Protein AF-0000000068821175 (afdb_homodimer)

Solvent-accessible surface area (backbone atoms only — not comparable to full-atom values): 13685 Å² total; per-residue (Å²): 120,84,69,57,78,60,64,48,24,68,51,49,26,49,43,22,63,66,46,65,30,39,54,38,82,41,39,74,39,42,41,68,43,46,49,79,12,23,20,33,31,34,34,69,37,42,64,52,44,8,40,98,85,43,30,54,22,67,30,55,53,43,25,48,39,49,51,44,30,51,46,1,32,33,33,18,91,63,38,40,55,59,61,45,69,41,33,40,37,36,40,46,72,45,85,46,40,66,72,40,42,36,34,39,41,17,35,47,76,43,59,50,85,48,47,29,37,28,37,28,42,32,24,34,59,89,78,62,44,71,22,34,42,29,40,39,32,31,38,44,56,72,131,123,84,69,57,77,59,65,49,24,69,51,48,26,50,42,20,61,65,46,65,30,39,54,38,81,42,39,74,38,41,40,69,42,46,49,77,13,22,18,32,32,37,35,69,36,40,63,54,44,8,39,98,86,44,31,54,24,67,31,54,51,44,25,48,41,48,52,44,30,52,49,1,31,33,34,18,91,64,40,40,56,60,61,45,68,40,35,42,37,36,38,46,71,46,84,47,40,65,72,40,41,35,35,38,42,18,35,47,76,43,58,52,85,48,48,29,38,28,37,27,41,33,24,35,59,88,78,62,45,71,23,33,42,26,38,38,32,30,38,45,56,71,131

Secondary structure (DSSP, 8-state):
-----PPPHHHHHHHHHH--SGGGGGTTPEEEEEETTEEEEEEE--GGGB-TTSBBPHHHHHHHHHHHHHHHHHTSTT--S-EEEEEEEEEE-S--BTT-EEEEEEEEEEE-SSEEEEEEEEEETTT--EEEEEEEEEEE---/-----PPPHHHHHHHHHH--SGGGGGTTPEEEEEETTEEEEEEE--GGGB-TTSBBPHHHHHHHHHHHHHHHHHTSTT--S-EEEEEEEEEE-S--BTT-EEEEEEEEEEE-SSEEEEEEEEEETTT--EEEEEEEEEEE---

Radius of gyration: 18.07 Å; Cα contacts (8 Å, |Δi|>4): 768; chains: 2; bounding box: 48×60×40 Å

Structure (mmCIF, N/CA/C/O backbone):
data_AF-0000000068821175-model_v1
#
loop_
_entity.id
_entity.type
_entity.pdbx_description
1 polymer 'Thioesterase domain-containing protein'
#
loop_
_atom_site.group_PDB
_atom_site.id
_atom_site.type_symbol
_atom_site.label_atom_id
_atom_site.label_alt_id
_atom_site.label_comp_id
_atom_site.label_asym_id
_atom_site.label_entity_id
_atom_site.label_seq_id
_atom_site.pdbx_PDB_ins_code
_atom_site.Cartn_x
_atom_site.Cartn_y
_atom_site.Cartn_z
_atom_site.occupancy
_atom_site.B_iso_or_equiv
_atom_site.auth_seq_id
_atom_site.auth_comp_id
_atom_site.auth_asym_id
_atom_site.auth_atom_id
_atom_site.pdbx_PDB_model_num
ATOM 1 N N . MET A 1 1 ? -7.262 -31.953 -13.438 1 32.28 1 MET A N 1
ATOM 2 C CA . MET A 1 1 ? -7.199 -30.828 -12.5 1 32.28 1 MET A CA 1
ATOM 3 C C . MET A 1 1 ? -6.805 -29.547 -13.219 1 32.28 1 MET A C 1
ATOM 5 O O . MET A 1 1 ? -5.723 -29.453 -13.797 1 32.28 1 MET A O 1
ATOM 9 N N . THR A 1 2 ? -7.621 -29.094 -13.953 1 38.38 2 THR A N 1
ATOM 10 C CA . THR A 1 2 ? -7.297 -27.984 -14.844 1 38.38 2 THR A CA 1
ATOM 11 C C . THR A 1 2 ? -6.344 -27 -14.164 1 38.38 2 THR A C 1
ATOM 13 O O . THR A 1 2 ? -6.641 -26.484 -13.086 1 38.38 2 THR A O 1
ATOM 16 N N . LYS A 1 3 ? -5.059 -27.344 -14.227 1 43 3 LYS A N 1
ATOM 17 C CA . LYS A 1 3 ? -3.906 -26.656 -13.648 1 43 3 LYS A CA 1
ATOM 18 C C . LYS A 1 3 ? -4.074 -25.141 -13.703 1 43 3 LYS A C 1
ATOM 20 O O . LYS A 1 3 ? -4.234 -24.578 -14.789 1 43 3 LYS A O 1
ATOM 25 N N . ASN A 1 4 ? -4.879 -24.453 -12.812 1 53 4 ASN A N 1
ATOM 26 C CA . ASN A 1 4 ? -5.031 -23 -12.812 1 53 4 ASN A CA 1
ATOM 27 C C . ASN A 1 4 ? -3.756 -22.312 -13.273 1 53 4 ASN A C 1
ATOM 29 O O . ASN A 1 4 ? -2.697 -22.469 -12.664 1 53 4 ASN A O 1
ATOM 33 N N . MET A 1 5 ? -3.658 -22.188 -14.594 1 61.94 5 MET A N 1
ATOM 34 C CA . MET A 1 5 ? -2.486 -21.688 -15.312 1 61.94 5 MET A CA 1
ATOM 35 C C . MET A 1 5 ? -1.93 -20.438 -14.633 1 61.94 5 MET A C 1
ATOM 37 O O . MET A 1 5 ? -2.611 -19.422 -14.555 1 61.94 5 MET A O 1
ATOM 41 N N . VAL A 1 6 ? -0.889 -20.625 -13.75 1 84.06 6 VAL A N 1
ATOM 42 C CA . VAL A 1 6 ? -0.098 -19.547 -13.18 1 84.06 6 VAL A CA 1
ATOM 43 C C . VAL A 1 6 ? 0.624 -18.797 -14.297 1 84.06 6 VAL A C 1
ATOM 45 O O . VAL A 1 6 ? 1.27 -19.406 -15.148 1 84.06 6 VAL A O 1
ATOM 48 N N . LEU A 1 7 ? 0.38 -17.609 -14.422 1 92.81 7 LEU A N 1
ATOM 49 C CA . LEU A 1 7 ? 1.063 -16.766 -15.398 1 92.81 7 LEU A CA 1
ATOM 50 C C . LEU A 1 7 ? 2.576 -16.891 -15.258 1 92.81 7 LEU A C 1
ATOM 52 O O . LEU A 1 7 ? 3.092 -17.016 -14.141 1 92.81 7 LEU A O 1
ATOM 56 N N . SER A 1 8 ? 3.24 -16.875 -16.438 1 95.62 8 SER A N 1
ATOM 57 C CA . SER A 1 8 ? 4.695 -16.766 -16.406 1 95.62 8 SER A CA 1
ATOM 58 C C . SER A 1 8 ? 5.148 -15.391 -15.945 1 95.62 8 SER A C 1
ATOM 60 O O . SER A 1 8 ? 4.352 -14.453 -15.898 1 95.62 8 SER A O 1
ATOM 62 N N . ALA A 1 9 ? 6.457 -15.305 -15.656 1 97.5 9 ALA A N 1
ATOM 63 C CA . ALA A 1 9 ? 7.031 -14.016 -15.273 1 97.5 9 ALA A CA 1
ATOM 64 C C . ALA A 1 9 ? 6.77 -12.961 -16.344 1 97.5 9 ALA A C 1
ATOM 66 O O . ALA A 1 9 ? 6.371 -11.836 -16.031 1 97.5 9 ALA A O 1
ATOM 67 N N . ALA A 1 10 ? 6.961 -13.312 -17.609 1 97.56 10 ALA A N 1
ATOM 68 C CA . ALA A 1 10 ? 6.75 -12.398 -18.719 1 97.56 10 ALA A CA 1
ATOM 69 C C . ALA A 1 10 ? 5.281 -11.984 -18.828 1 97.56 10 ALA A C 1
ATOM 71 O O . ALA A 1 10 ? 4.977 -10.836 -19.141 1 97.56 10 ALA A O 1
ATOM 72 N N . GLN A 1 11 ? 4.449 -12.859 -18.562 1 97.69 11 GLN A N 1
ATOM 73 C CA . GLN A 1 11 ? 3.016 -12.586 -18.625 1 97.69 11 GLN A CA 1
ATOM 74 C C . GLN A 1 11 ? 2.586 -11.648 -17.5 1 97.69 11 GLN A C 1
ATOM 76 O O . GLN A 1 11 ? 1.751 -10.766 -17.703 1 97.69 11 GLN A O 1
ATOM 81 N N . TRP A 1 12 ? 3.15 -11.828 -16.281 1 97.69 12 TRP A N 1
ATOM 82 C CA . TRP A 1 12 ? 2.857 -10.922 -15.172 1 97.69 12 TRP A CA 1
ATOM 83 C C . TRP A 1 12 ? 3.35 -9.516 -15.477 1 97.69 12 TRP A C 1
ATOM 85 O O . TRP A 1 12 ? 2.65 -8.531 -15.211 1 97.69 12 TRP A O 1
ATOM 95 N N . THR A 1 13 ? 4.547 -9.43 -15.992 1 98.44 13 THR A N 1
ATOM 96 C CA . THR A 1 13 ? 5.098 -8.141 -16.391 1 98.44 13 THR A CA 1
ATOM 97 C C . THR A 1 13 ? 4.188 -7.445 -17.391 1 98.44 13 THR A C 1
ATOM 99 O O . THR A 1 13 ? 3.902 -6.254 -17.266 1 98.44 13 THR A O 1
ATOM 102 N N . LYS A 1 14 ? 3.711 -8.195 -18.375 1 98.31 14 LYS A N 1
ATOM 103 C CA . LYS A 1 14 ? 2.799 -7.652 -19.375 1 98.31 14 LYS A CA 1
ATOM 104 C C . LYS A 1 14 ? 1.467 -7.254 -18.75 1 98.31 14 LYS A C 1
ATOM 106 O O . LYS A 1 14 ? 0.87 -6.246 -19.141 1 98.31 14 LYS A O 1
ATOM 111 N N . TYR A 1 15 ? 1.06 -8.078 -17.781 1 97.69 15 TYR A N 1
ATOM 112 C CA . TYR A 1 15 ? -0.189 -7.801 -17.078 1 97.69 15 TYR A CA 1
ATOM 113 C C . TYR A 1 15 ? -0.148 -6.43 -16.422 1 97.69 15 TYR A C 1
ATOM 115 O O . TYR A 1 15 ? -1.101 -5.652 -16.531 1 97.69 15 TYR A O 1
ATOM 123 N N . PHE A 1 16 ? 0.967 -6.07 -15.742 1 98.38 16 PHE A N 1
ATOM 124 C CA . PHE A 1 16 ? 1.099 -4.773 -15.086 1 98.38 16 PHE A CA 1
ATOM 125 C C . PHE A 1 16 ? 0.948 -3.639 -16.094 1 98.38 16 PHE A C 1
ATOM 127 O O . PHE A 1 16 ? 0.457 -2.561 -15.75 1 98.38 16 PHE A O 1
ATOM 134 N N . GLN A 1 17 ? 1.295 -3.857 -17.312 1 98.5 17 GLN A N 1
ATOM 135 C CA . GLN A 1 17 ? 1.346 -2.82 -18.328 1 98.5 17 GLN A CA 1
ATOM 136 C C . GLN A 1 17 ? -0.013 -2.646 -19 1 98.5 17 GLN A C 1
ATOM 138 O O . GLN A 1 17 ? -0.265 -1.626 -19.656 1 98.5 17 GLN A O 1
ATOM 143 N N . THR A 1 18 ? -0.893 -3.625 -18.844 1 98.38 18 THR A N 1
ATOM 144 C CA . THR A 1 18 ? -2.098 -3.607 -19.672 1 98.38 18 THR A CA 1
ATOM 145 C C . THR A 1 18 ? -3.348 -3.557 -18.797 1 98.38 18 THR A C 1
ATOM 147 O O . THR A 1 18 ? -4.434 -3.227 -19.266 1 98.38 18 THR A O 1
ATOM 150 N N . THR A 1 19 ? -3.201 -3.936 -17.547 1 98.31 19 THR A N 1
ATOM 151 C CA . THR A 1 19 ? -4.367 -4.02 -16.672 1 98.31 19 THR A CA 1
ATOM 152 C C . THR A 1 19 ? -5.004 -2.646 -16.5 1 98.31 19 THR A C 1
ATOM 154 O O . THR A 1 19 ? -4.332 -1.621 -16.625 1 98.31 19 THR A O 1
ATOM 157 N N . LYS A 1 20 ? -6.273 -2.615 -16.219 1 98 20 LYS A N 1
ATOM 158 C CA . LYS A 1 20 ? -7 -1.396 -15.859 1 98 20 LYS A CA 1
ATOM 159 C C . LYS A 1 20 ? -7.242 -1.313 -14.359 1 98 20 LYS A C 1
ATOM 161 O O . LYS A 1 20 ? -7.801 -0.33 -13.867 1 98 20 LYS A O 1
ATOM 166 N N . CYS A 1 21 ? -6.816 -2.4 -13.688 1 98.56 21 CYS A N 1
ATOM 167 C CA . CYS A 1 21 ? -7 -2.455 -12.242 1 98.56 21 CYS A CA 1
ATOM 168 C C . CYS A 1 21 ? -5.887 -1.698 -11.523 1 98.56 21 CYS A C 1
ATOM 170 O O . CYS A 1 21 ? -5.098 -0.999 -12.156 1 98.56 21 CYS A O 1
ATOM 172 N N . PHE A 1 22 ? -5.863 -1.727 -10.164 1 98.88 22 PHE A N 1
ATOM 173 C CA . PHE A 1 22 ? -4.941 -0.928 -9.367 1 98.88 22 PHE A CA 1
ATOM 174 C C . PHE A 1 22 ? -3.496 -1.255 -9.719 1 98.88 22 PHE A C 1
ATOM 176 O O . PHE A 1 22 ? -2.623 -0.388 -9.641 1 98.88 22 PHE A O 1
ATOM 183 N N . GLU A 1 23 ? -3.207 -2.443 -10.195 1 98.62 23 GLU A N 1
ATOM 184 C CA . GLU A 1 23 ? -1.848 -2.898 -10.469 1 98.62 23 GLU A CA 1
ATOM 185 C C . GLU A 1 23 ? -1.225 -2.111 -11.617 1 98.62 23 GLU A C 1
ATOM 187 O O . GLU A 1 23 ? -0.025 -2.229 -11.875 1 98.62 23 GLU A O 1
ATOM 192 N N . LYS A 1 24 ? -2.029 -1.312 -12.297 1 98.44 24 LYS A N 1
ATOM 193 C CA . LYS A 1 24 ? -1.449 -0.389 -13.266 1 98.44 24 LYS A CA 1
ATOM 194 C C . LYS A 1 24 ? -0.351 0.458 -12.633 1 98.44 24 LYS A C 1
ATOM 196 O O . LYS A 1 24 ? 0.62 0.826 -13.297 1 98.44 24 L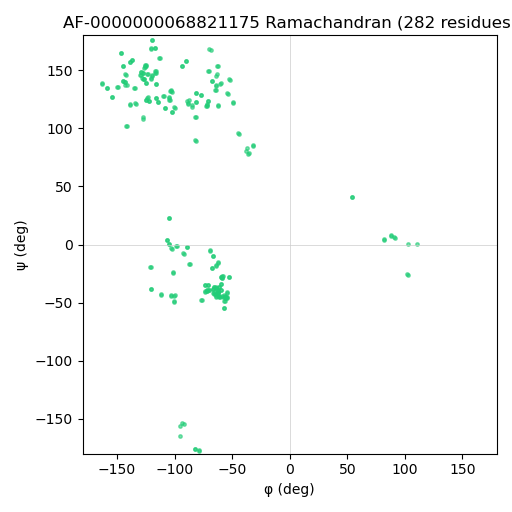YS A O 1
ATOM 201 N N . ALA A 1 25 ? -0.416 0.711 -11.367 1 98.44 25 ALA A N 1
ATOM 202 C CA . ALA A 1 25 ? 0.599 1.445 -10.617 1 98.44 25 ALA A CA 1
ATOM 203 C C . ALA A 1 25 ? 1.937 0.71 -10.633 1 98.44 25 ALA A C 1
ATOM 205 O O . ALA A 1 25 ? 2.971 1.282 -10.289 1 98.44 25 ALA A O 1
ATOM 206 N N . LEU A 1 26 ? 1.966 -0.564 -11.008 1 98.81 26 LEU A N 1
ATOM 207 C CA . LEU A 1 26 ? 3.172 -1.386 -11.031 1 98.81 26 LEU A CA 1
ATOM 208 C C . LEU A 1 26 ? 3.662 -1.589 -12.461 1 98.81 26 LEU A C 1
ATOM 210 O O . LEU A 1 26 ? 4.418 -2.525 -12.734 1 98.81 26 LEU A O 1
ATOM 214 N N . GLN A 1 27 ? 3.297 -0.73 -13.344 1 98.81 27 GLN A N 1
ATOM 215 C CA . GLN A 1 27 ? 3.51 -0.942 -14.773 1 98.81 27 GLN A CA 1
ATOM 216 C C . GLN A 1 27 ? 4.996 -1.003 -15.109 1 98.81 27 GLN A C 1
ATOM 218 O O . GLN A 1 27 ? 5.387 -1.559 -16.141 1 98.81 27 GLN A O 1
ATOM 223 N N . LYS A 1 28 ? 5.895 -0.538 -14.281 1 98.88 28 LYS A N 1
ATOM 224 C CA . LYS A 1 28 ? 7.324 -0.536 -14.57 1 98.88 28 LYS A CA 1
ATOM 225 C C . LYS A 1 28 ? 8.055 -1.601 -13.758 1 98.88 28 LYS A C 1
ATOM 227 O O . LYS A 1 28 ? 9.289 -1.665 -13.773 1 98.88 28 LYS A O 1
ATOM 232 N N . VAL A 1 29 ? 7.324 -2.398 -13.008 1 98.94 29 VAL A N 1
ATOM 233 C CA . VAL A 1 29 ? 7.895 -3.545 -12.305 1 98.94 29 VAL A CA 1
ATOM 234 C C . VAL A 1 29 ? 8.133 -4.688 -13.289 1 98.94 29 VAL A C 1
ATOM 236 O O . VAL A 1 29 ? 7.262 -5.008 -14.102 1 98.94 29 VAL A O 1
ATOM 239 N N . LYS A 1 30 ? 9.305 -5.203 -13.273 1 98.94 30 LYS A N 1
ATOM 240 C CA . LYS A 1 30 ? 9.625 -6.398 -14.055 1 98.94 30 LYS A CA 1
ATOM 241 C C . LYS A 1 30 ? 9.609 -7.645 -13.172 1 98.94 30 LYS A C 1
ATOM 243 O O . LYS A 1 30 ? 10.43 -7.781 -12.258 1 98.94 30 LYS A O 1
ATOM 248 N N . VAL A 1 31 ? 8.727 -8.547 -13.5 1 98.88 31 VAL A N 1
ATOM 249 C CA . VAL A 1 31 ? 8.719 -9.828 -12.805 1 98.88 31 VAL A CA 1
ATOM 250 C C . VAL A 1 31 ? 9.773 -10.75 -13.406 1 98.88 31 VAL A C 1
ATOM 252 O O . VAL A 1 31 ? 9.867 -10.898 -14.625 1 98.88 31 VAL A O 1
ATOM 255 N N . ILE A 1 32 ? 10.562 -11.32 -12.57 1 98.88 32 ILE A N 1
ATOM 256 C CA . ILE A 1 32 ? 11.703 -12.117 -13.016 1 98.88 32 ILE A CA 1
ATOM 257 C C . ILE A 1 32 ? 11.359 -13.602 -12.938 1 98.88 32 ILE A C 1
ATOM 259 O O . ILE A 1 32 ? 11.625 -14.352 -13.883 1 98.88 32 ILE A O 1
ATOM 263 N N . THR A 1 33 ? 10.828 -14.047 -11.828 1 98.69 33 THR A N 1
ATOM 264 C CA . THR A 1 33 ? 10.438 -15.438 -11.648 1 98.69 33 THR A CA 1
ATOM 265 C C . THR A 1 33 ? 9.148 -15.539 -10.836 1 98.69 33 THR A C 1
ATOM 267 O O . THR A 1 33 ? 8.859 -14.672 -10.016 1 98.69 33 THR A O 1
ATOM 270 N N . VAL A 1 34 ? 8.367 -16.469 -11.117 1 98.44 34 VAL A N 1
ATOM 271 C CA . VAL A 1 34 ? 7.219 -16.938 -10.344 1 98.44 34 VAL A CA 1
ATOM 272 C C . VAL A 1 34 ? 7.129 -18.453 -10.43 1 98.44 34 VAL A C 1
ATOM 274 O O . VAL A 1 34 ? 6.691 -19 -11.445 1 98.44 34 VAL A O 1
ATOM 277 N N . GLU A 1 35 ? 7.555 -19.078 -9.391 1 97.44 35 GLU A N 1
ATOM 278 C CA . GLU A 1 35 ? 7.602 -20.531 -9.484 1 97.44 35 GLU A CA 1
ATOM 279 C C . GLU A 1 35 ? 7.711 -21.172 -8.102 1 97.44 35 GLU A C 1
ATOM 281 O O . GLU A 1 35 ? 8.398 -20.656 -7.223 1 97.44 35 GLU A O 1
ATOM 286 N N . ASN A 1 36 ? 6.988 -22.25 -7.883 1 97.44 36 ASN A N 1
ATOM 287 C CA . ASN A 1 36 ? 7.117 -23.125 -6.719 1 97.44 36 ASN A CA 1
ATOM 288 C C . ASN A 1 36 ? 7.004 -22.328 -5.414 1 97.44 36 ASN A C 1
ATOM 290 O O . ASN A 1 36 ? 7.832 -22.5 -4.516 1 97.44 36 ASN A O 1
ATOM 294 N N . GLY A 1 37 ? 6.133 -21.406 -5.336 1 98.25 37 GLY A N 1
ATOM 295 C CA . GLY A 1 37 ? 5.836 -20.688 -4.105 1 98.25 37 GLY A CA 1
ATOM 296 C C . GLY A 1 37 ? 6.723 -19.469 -3.896 1 98.25 37 GLY A C 1
ATOM 297 O O . GLY A 1 37 ? 6.746 -18.891 -2.809 1 98.25 37 GLY A O 1
ATOM 298 N N . THR A 1 38 ? 7.52 -19.156 -4.941 1 98.81 38 THR A N 1
ATOM 299 C CA . THR A 1 38 ? 8.391 -17.984 -4.852 1 98.81 38 THR A CA 1
ATOM 300 C C . THR A 1 38 ? 8.148 -17.031 -6.031 1 98.81 38 THR A C 1
ATOM 302 O O . THR A 1 38 ? 7.652 -17.453 -7.078 1 98.81 38 THR A O 1
ATOM 305 N N . ALA A 1 39 ? 8.414 -15.781 -5.84 1 98.81 39 ALA A N 1
ATOM 306 C CA . ALA A 1 39 ? 8.391 -14.773 -6.902 1 98.81 39 ALA A CA 1
ATOM 307 C C . ALA A 1 39 ? 9.469 -13.719 -6.691 1 98.81 39 ALA A C 1
ATOM 309 O O . ALA A 1 39 ? 9.781 -13.359 -5.555 1 98.81 39 ALA A O 1
ATOM 310 N N . GLN A 1 40 ? 10.062 -13.32 -7.742 1 98.94 40 GLN A N 1
ATOM 311 C CA . GLN A 1 40 ? 11.047 -12.242 -7.734 1 98.94 40 GLN A CA 1
ATOM 312 C C . GLN A 1 40 ? 10.703 -11.172 -8.766 1 98.94 40 GLN A C 1
ATOM 314 O O . GLN A 1 40 ? 10.289 -11.484 -9.883 1 98.94 40 GLN A O 1
ATOM 319 N N . ALA A 1 41 ? 10.938 -9.93 -8.43 1 98.94 41 ALA A N 1
ATOM 320 C CA . ALA A 1 41 ? 10.727 -8.812 -9.352 1 98.94 41 ALA A CA 1
ATOM 321 C C . ALA A 1 41 ? 11.742 -7.703 -9.117 1 98.94 41 ALA A C 1
ATOM 323 O O . ALA A 1 41 ? 12.445 -7.703 -8.102 1 98.94 41 ALA A O 1
ATOM 324 N N . GLU A 1 42 ? 11.852 -6.84 -10.008 1 98.94 42 GLU A N 1
ATOM 325 C CA . GLU A 1 42 ? 12.75 -5.691 -9.883 1 98.94 42 GLU A CA 1
ATOM 326 C C . GLU A 1 42 ? 12.07 -4.414 -10.367 1 98.94 42 GLU A C 1
ATOM 328 O O . GLU A 1 42 ? 11.125 -4.469 -11.156 1 98.94 42 GLU A O 1
ATOM 333 N N . LEU A 1 43 ? 12.602 -3.32 -9.898 1 98.94 43 LEU A N 1
ATOM 334 C CA . LEU A 1 43 ? 12.078 -2.004 -10.242 1 98.94 43 LEU A CA 1
ATOM 335 C C . LEU A 1 43 ? 13.164 -0.938 -10.133 1 98.94 43 LEU A C 1
ATOM 337 O O . LEU A 1 43 ? 13.883 -0.885 -9.133 1 98.94 43 LEU A O 1
ATOM 341 N N . LYS A 1 44 ? 13.352 -0.206 -11.117 1 98.94 44 LYS A N 1
ATOM 342 C CA . LYS A 1 44 ? 14.109 1.033 -11.008 1 98.94 44 LYS A CA 1
ATOM 343 C C . LYS A 1 44 ? 13.242 2.166 -10.461 1 98.94 44 LYS A C 1
ATOM 345 O O . LYS A 1 44 ? 12.211 2.5 -11.047 1 98.94 44 LYS A O 1
ATOM 350 N N . VAL A 1 45 ? 13.695 2.756 -9.352 1 98.94 45 VAL A N 1
ATOM 351 C CA . VAL A 1 45 ? 12.906 3.791 -8.695 1 98.94 45 VAL A CA 1
ATOM 352 C C . VAL A 1 45 ? 12.938 5.07 -9.523 1 98.94 45 VAL A C 1
ATOM 354 O O . VAL A 1 45 ? 14.008 5.621 -9.797 1 98.94 45 VAL A O 1
ATOM 357 N N . GLU A 1 46 ? 11.797 5.48 -9.945 1 98.88 46 GLU A N 1
ATOM 358 C CA . GLU A 1 46 ? 11.594 6.738 -10.656 1 98.88 46 GLU A CA 1
ATOM 359 C C . GLU A 1 46 ? 10.641 7.652 -9.898 1 98.88 46 GLU A C 1
ATOM 361 O O . GLU A 1 46 ? 10.133 7.289 -8.828 1 98.88 46 GLU A O 1
ATOM 366 N N . GLU A 1 47 ? 10.43 8.852 -10.375 1 98.75 47 GLU A N 1
ATOM 367 C CA . GLU A 1 47 ? 9.641 9.859 -9.68 1 98.75 47 GLU A CA 1
ATOM 368 C C . GLU A 1 47 ? 8.25 9.336 -9.328 1 98.75 47 GLU A C 1
ATOM 370 O O . GLU A 1 47 ? 7.754 9.578 -8.227 1 98.75 47 GLU A O 1
ATOM 375 N N . GLU A 1 48 ? 7.59 8.602 -10.234 1 98.81 48 GLU A N 1
ATOM 376 C CA . GLU A 1 48 ? 6.223 8.133 -10.023 1 98.81 48 GLU A CA 1
ATOM 377 C C . GLU A 1 48 ? 6.164 7.062 -8.938 1 98.81 48 GLU A C 1
ATOM 379 O O . GLU A 1 48 ? 5.082 6.617 -8.555 1 98.81 48 GLU A O 1
ATOM 384 N N . HIS A 1 49 ? 7.359 6.648 -8.43 1 98.94 49 HIS A N 1
ATOM 385 C CA . HIS A 1 49 ? 7.418 5.621 -7.402 1 98.94 49 HIS A CA 1
ATOM 386 C C . HIS A 1 49 ? 7.73 6.227 -6.035 1 98.94 49 HIS A C 1
ATOM 388 O O . HIS A 1 49 ? 7.875 5.5 -5.051 1 98.94 49 HIS A O 1
ATOM 394 N N . THR A 1 50 ? 7.898 7.543 -5.945 1 98.81 50 THR A N 1
ATOM 395 C CA . THR A 1 50 ? 8.445 8.164 -4.742 1 98.81 50 THR A CA 1
ATOM 396 C C . THR A 1 50 ? 7.395 9.016 -4.047 1 98.81 50 THR A C 1
ATOM 398 O O . THR A 1 50 ? 6.324 9.273 -4.605 1 98.81 50 THR A O 1
ATOM 401 N N . ASN A 1 51 ? 7.66 9.273 -2.773 1 97.38 51 ASN A N 1
ATOM 402 C CA . ASN A 1 51 ? 6.949 10.336 -2.076 1 97.38 51 ASN A CA 1
ATOM 403 C C . ASN A 1 51 ? 7.512 11.711 -2.424 1 97.38 51 ASN A C 1
ATOM 405 O O . ASN A 1 51 ? 8.414 11.828 -3.258 1 97.38 51 ASN A O 1
ATOM 409 N N . VAL A 1 52 ? 6.953 12.727 -1.772 1 93.5 52 VAL A N 1
ATOM 410 C CA . VAL A 1 52 ? 7.281 14.102 -2.131 1 93.5 52 VAL A CA 1
ATOM 411 C C . VAL A 1 52 ? 8.742 14.398 -1.777 1 93.5 52 VAL A C 1
ATOM 413 O O . VAL A 1 52 ? 9.336 15.336 -2.305 1 93.5 52 VAL A O 1
ATOM 416 N N . MET A 1 53 ? 9.312 13.586 -0.881 1 93.88 53 MET A N 1
ATOM 417 C CA . MET A 1 53 ? 10.703 13.789 -0.469 1 93.88 53 MET A CA 1
ATOM 418 C C . MET A 1 53 ? 11.656 13.023 -1.378 1 93.88 53 MET A C 1
ATOM 420 O O . MET A 1 53 ? 12.867 13.055 -1.173 1 93.88 53 MET A O 1
ATOM 424 N N . GLY A 1 54 ? 11.164 12.281 -2.336 1 96.81 54 GLY A N 1
ATOM 425 C CA . GLY A 1 54 ? 12 11.617 -3.318 1 96.81 54 GLY A CA 1
ATOM 426 C C . GLY A 1 54 ? 12.398 10.211 -2.902 1 96.81 54 GLY A C 1
ATOM 427 O O . GLY A 1 54 ? 13.25 9.586 -3.547 1 96.81 54 GLY A O 1
ATOM 428 N N . GLY A 1 55 ? 11.875 9.75 -1.842 1 98.12 55 GLY A N 1
ATOM 429 C CA . GLY A 1 55 ? 12.117 8.391 -1.403 1 98.12 55 GLY A CA 1
ATOM 430 C C . GLY A 1 55 ? 11.055 7.414 -1.88 1 98.12 55 GLY A C 1
ATOM 431 O O . GLY A 1 55 ? 9.93 7.809 -2.17 1 98.12 55 GLY A O 1
ATOM 432 N N . LEU A 1 56 ? 11.5 6.137 -1.989 1 98.88 56 LEU A N 1
ATOM 433 C CA . LEU A 1 56 ? 10.523 5.105 -2.324 1 98.88 56 LEU A CA 1
ATOM 434 C C . LEU A 1 56 ? 9.297 5.203 -1.421 1 98.88 56 LEU A C 1
ATOM 436 O O . LEU A 1 56 ? 9.422 5.18 -0.194 1 98.88 56 LEU A O 1
ATOM 440 N N . HIS A 1 57 ? 8.164 5.363 -2.072 1 98.88 57 HIS A N 1
ATOM 441 C CA . HIS A 1 57 ? 6.926 5.609 -1.347 1 98.88 57 HIS A CA 1
ATOM 442 C C . HIS A 1 57 ? 6.559 4.418 -0.466 1 98.88 57 HIS A C 1
ATOM 444 O O . HIS A 1 57 ? 6.59 3.271 -0.918 1 98.88 57 HIS A O 1
ATOM 450 N N . GLY A 1 58 ? 6.125 4.613 0.778 1 98.81 58 GLY A N 1
ATOM 451 C CA . GLY A 1 58 ? 5.711 3.553 1.685 1 98.81 58 GLY A CA 1
ATOM 452 C C . GLY A 1 58 ? 4.535 2.746 1.167 1 98.81 58 GLY A C 1
ATOM 453 O O . GLY A 1 58 ? 4.527 1.518 1.264 1 98.81 58 GLY A O 1
ATOM 454 N N . GLY A 1 59 ? 3.52 3.469 0.649 1 98.88 59 GLY A N 1
ATOM 455 C CA . GLY A 1 59 ? 2.369 2.801 0.06 1 98.88 59 GLY A CA 1
ATOM 456 C C . GLY A 1 59 ? 2.734 1.903 -1.107 1 98.88 59 GLY A C 1
ATOM 457 O O . GLY A 1 59 ? 2.174 0.816 -1.261 1 98.88 59 GLY A O 1
ATOM 458 N N . LEU A 1 60 ? 3.684 2.344 -1.965 1 98.94 60 LEU A N 1
ATOM 459 C CA . LEU A 1 60 ? 4.133 1.488 -3.059 1 98.94 60 LEU A CA 1
ATOM 460 C C . LEU A 1 60 ? 4.844 0.251 -2.521 1 98.94 60 LEU A C 1
ATOM 462 O O . LEU A 1 60 ? 4.637 -0.856 -3.021 1 98.94 60 LEU A O 1
ATOM 466 N N . SER A 1 61 ? 5.695 0.427 -1.519 1 98.94 61 SER A N 1
ATOM 467 C CA . SER A 1 61 ? 6.355 -0.717 -0.898 1 98.94 61 SER A CA 1
ATOM 468 C C . SER A 1 61 ? 5.336 -1.736 -0.396 1 98.94 61 SER A C 1
ATOM 470 O O . SER A 1 61 ? 5.48 -2.938 -0.641 1 98.94 61 SER A O 1
ATOM 472 N N . ALA A 1 62 ? 4.293 -1.258 0.29 1 98.94 62 ALA A N 1
ATOM 473 C CA . ALA A 1 62 ? 3.244 -2.154 0.771 1 98.94 62 ALA A CA 1
ATOM 474 C C . ALA A 1 62 ? 2.529 -2.836 -0.391 1 98.94 62 ALA A C 1
ATOM 476 O O . ALA A 1 62 ? 2.158 -4.008 -0.297 1 98.94 62 ALA A O 1
ATOM 477 N N . THR A 1 63 ? 2.293 -2.102 -1.468 1 98.94 63 THR A N 1
ATOM 478 C CA . THR A 1 63 ? 1.66 -2.662 -2.656 1 98.94 63 THR A CA 1
ATOM 479 C C . THR A 1 63 ? 2.527 -3.764 -3.262 1 98.94 63 THR A C 1
ATOM 481 O O . THR A 1 63 ? 2.014 -4.801 -3.689 1 98.94 63 THR A O 1
ATOM 484 N N . LEU A 1 64 ? 3.865 -3.529 -3.316 1 98.94 64 LEU A N 1
ATOM 485 C CA . LEU A 1 64 ? 4.781 -4.551 -3.811 1 98.94 64 LEU A CA 1
ATOM 486 C C . LEU A 1 64 ? 4.727 -5.797 -2.932 1 98.94 64 LEU A C 1
ATOM 488 O O . LEU A 1 64 ? 4.691 -6.918 -3.439 1 98.94 64 LEU A O 1
ATOM 492 N N . VAL A 1 65 ? 4.734 -5.605 -1.619 1 99 65 VAL A N 1
ATOM 493 C CA . VAL A 1 65 ? 4.598 -6.73 -0.702 1 99 65 VAL A CA 1
ATOM 494 C C . VAL A 1 65 ? 3.309 -7.496 -1.008 1 99 65 VAL A C 1
ATOM 496 O O . VAL A 1 65 ? 3.322 -8.719 -1.13 1 99 65 VAL A O 1
ATOM 499 N N . ASP A 1 66 ? 2.209 -6.809 -1.133 1 98.94 66 ASP A N 1
ATOM 500 C CA . ASP A 1 66 ? 0.893 -7.375 -1.405 1 98.94 66 ASP A CA 1
ATOM 501 C C . ASP A 1 66 ? 0.903 -8.195 -2.695 1 98.94 66 ASP A C 1
ATOM 503 O O . ASP A 1 66 ? 0.597 -9.391 -2.684 1 98.94 66 ASP A O 1
ATOM 507 N N . CYS A 1 67 ? 1.324 -7.613 -3.775 1 98.81 67 CYS A N 1
ATOM 508 C CA . CYS A 1 67 ? 1.162 -8.203 -5.098 1 98.81 67 CYS A CA 1
ATOM 509 C C . CYS A 1 67 ? 2.174 -9.32 -5.324 1 98.81 67 CYS A C 1
ATOM 511 O O . CYS A 1 67 ? 1.804 -10.43 -5.711 1 98.81 67 CYS A O 1
ATOM 513 N N . ILE A 1 68 ? 3.436 -9.078 -5.02 1 98.88 68 ILE A N 1
ATOM 514 C CA . ILE A 1 68 ? 4.461 -10.047 -5.383 1 98.88 68 ILE A CA 1
ATOM 515 C C . ILE A 1 68 ? 4.332 -11.289 -4.504 1 98.88 68 ILE A C 1
ATOM 517 O O . ILE A 1 68 ? 4.559 -12.414 -4.965 1 98.88 68 ILE A O 1
ATOM 521 N N . SER A 1 69 ? 3.939 -11.125 -3.211 1 98.88 69 SER A N 1
ATOM 522 C CA . SER A 1 69 ? 3.682 -12.297 -2.387 1 98.88 69 SER A CA 1
ATOM 523 C C . SER A 1 69 ? 2.469 -13.07 -2.891 1 98.88 69 SER A C 1
ATOM 525 O O . SER A 1 69 ? 2.443 -14.305 -2.838 1 98.88 69 SER A O 1
ATOM 527 N N . SER A 1 70 ? 1.422 -12.375 -3.35 1 98.31 70 SER A N 1
ATOM 528 C CA . SER A 1 70 ? 0.245 -13.055 -3.887 1 98.31 70 SER A CA 1
ATOM 529 C C . SER A 1 70 ? 0.601 -13.898 -5.105 1 98.31 70 SER A C 1
ATOM 531 O O . SER A 1 70 ? 0.072 -14.992 -5.281 1 98.31 70 SER A O 1
ATOM 533 N N . TYR A 1 71 ? 1.531 -13.422 -5.934 1 97.88 71 TYR A N 1
ATOM 534 C CA . TYR A 1 71 ? 1.941 -14.18 -7.113 1 97.88 71 TYR A CA 1
ATOM 535 C C . TYR A 1 71 ? 2.76 -15.398 -6.719 1 97.88 71 TYR A C 1
ATOM 537 O O . TYR A 1 71 ? 2.643 -16.453 -7.344 1 97.88 71 TYR A O 1
ATOM 545 N N . ALA A 1 72 ? 3.648 -15.203 -5.703 1 98.44 72 ALA A N 1
ATOM 546 C CA . ALA A 1 72 ? 4.348 -16.375 -5.172 1 98.44 72 ALA A CA 1
ATOM 547 C C . ALA A 1 72 ? 3.363 -17.453 -4.75 1 98.44 72 ALA A C 1
ATOM 549 O O . ALA A 1 72 ? 3.531 -18.625 -5.102 1 98.44 72 ALA A O 1
ATOM 550 N N . LEU A 1 73 ? 2.324 -17.062 -4.051 1 98.19 73 LEU A N 1
ATOM 551 C CA . LEU A 1 73 ? 1.338 -18.016 -3.545 1 98.19 73 LEU A CA 1
ATOM 552 C C . LEU A 1 73 ? 0.65 -18.75 -4.691 1 98.19 73 LEU A C 1
ATOM 554 O O . LEU A 1 73 ? 0.422 -19.953 -4.613 1 98.19 73 LEU A O 1
ATOM 558 N N . LEU A 1 74 ? 0.321 -18.016 -5.77 1 96.69 74 LEU A N 1
ATOM 559 C CA . LEU A 1 74 ? -0.351 -18.609 -6.914 1 96.69 74 LEU A CA 1
ATOM 560 C C . LEU A 1 74 ? 0.497 -19.734 -7.516 1 96.69 74 LEU A C 1
ATOM 562 O O . LEU A 1 74 ? -0.038 -20.688 -8.086 1 96.69 74 LEU A O 1
ATOM 566 N N . SER A 1 75 ? 1.821 -19.656 -7.375 1 96.94 75 SER A N 1
ATOM 567 C CA . SER A 1 75 ? 2.715 -20.641 -7.969 1 96.94 75 SER A CA 1
ATOM 568 C C . SER A 1 75 ? 3.018 -21.781 -6.996 1 96.94 75 SER A C 1
ATOM 570 O O . SER A 1 75 ? 3.746 -22.719 -7.328 1 96.94 75 SER A O 1
ATOM 572 N N . ASP A 1 76 ? 2.57 -21.625 -5.73 1 97 76 ASP A N 1
ATOM 573 C CA . ASP A 1 76 ? 2.758 -22.672 -4.727 1 97 76 ASP A CA 1
ATOM 574 C C . ASP A 1 76 ? 1.879 -23.891 -5.023 1 97 76 ASP A C 1
ATOM 576 O O . ASP A 1 76 ? 0.746 -23.734 -5.488 1 97 76 ASP A O 1
ATOM 580 N N . LYS A 1 77 ? 2.33 -25.078 -4.652 1 94.31 77 LYS A N 1
ATOM 581 C CA . LYS A 1 77 ? 1.589 -26.312 -4.898 1 94.31 77 LYS A CA 1
ATOM 582 C C . LYS A 1 77 ? 0.219 -26.266 -4.227 1 94.31 77 LYS A C 1
ATOM 584 O O . LYS A 1 77 ? -0.734 -26.875 -4.715 1 94.31 77 LYS A O 1
ATOM 589 N N . ASN A 1 78 ? 0.167 -25.625 -3.09 1 91.88 78 ASN A N 1
ATOM 590 C CA . ASN A 1 78 ? -1.091 -25.562 -2.355 1 91.88 78 ASN A CA 1
ATOM 591 C C . ASN A 1 78 ? -1.823 -24.25 -2.619 1 91.88 78 ASN A C 1
ATOM 593 O O . ASN A 1 78 ? -2.828 -23.953 -1.97 1 91.88 78 ASN A O 1
ATOM 597 N N . GLY A 1 79 ? -1.054 -23.562 -3.416 1 90.31 79 GLY A N 1
ATOM 598 C CA . GLY A 1 79 ? -1.683 -22.344 -3.916 1 90.31 79 GLY A CA 1
ATOM 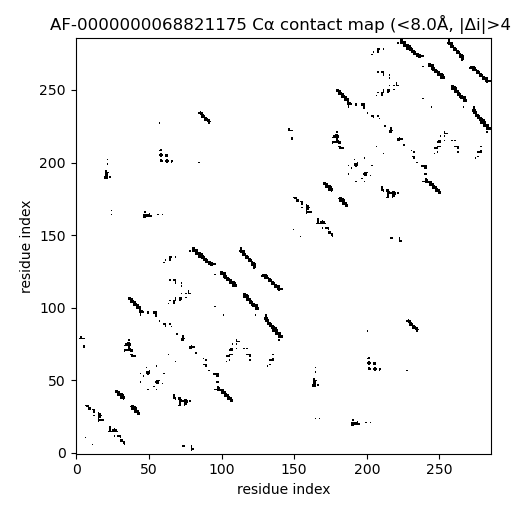599 C C . GLY A 1 79 ? -2.33 -22.531 -5.277 1 90.31 79 GLY A C 1
ATOM 600 O O . GLY A 1 79 ? -2.736 -23.625 -5.633 1 90.31 79 GLY A O 1
ATOM 601 N N . GLY A 1 80 ? -2.734 -21.516 -6.109 1 85.81 80 GLY A N 1
ATOM 602 C CA . GLY A 1 80 ? -3.254 -21.656 -7.461 1 85.81 80 GLY A CA 1
ATOM 603 C C . GLY A 1 80 ? -4.73 -21.312 -7.57 1 85.81 80 GLY A C 1
ATOM 604 O O . GLY A 1 80 ? -5.367 -21.609 -8.578 1 85.81 80 GLY A O 1
ATOM 605 N N . THR A 1 81 ? -5.18 -20.984 -6.484 1 90 81 THR A N 1
ATOM 606 C CA . THR A 1 81 ? -6.566 -20.531 -6.488 1 90 81 THR A CA 1
ATOM 607 C C . THR A 1 81 ? -6.668 -19.109 -5.961 1 90 81 THR A C 1
ATOM 609 O O . THR A 1 81 ? -5.676 -18.531 -5.496 1 90 81 THR A O 1
ATOM 612 N N . ALA A 1 82 ? -7.805 -18.516 -6.137 1 92.94 82 ALA A N 1
ATOM 613 C CA . ALA A 1 82 ? -8.031 -17.156 -5.66 1 92.94 82 ALA A CA 1
ATOM 614 C C . ALA A 1 82 ? -7.836 -17.062 -4.148 1 92.94 82 ALA A C 1
ATOM 616 O O . ALA A 1 82 ? -8.148 -18 -3.418 1 92.94 82 ALA A O 1
ATOM 617 N N . SER A 1 83 ? -7.25 -16.078 -3.73 1 97.12 83 SER A N 1
ATOM 618 C CA . SER A 1 83 ? -7.047 -15.789 -2.314 1 97.12 83 SER A CA 1
ATOM 619 C C . SER A 1 83 ? -7.262 -14.312 -2.016 1 97.12 83 SER A C 1
ATOM 621 O O . SER A 1 83 ? -7.238 -13.477 -2.924 1 97.12 83 SER A O 1
ATOM 623 N N . VAL A 1 84 ? -7.57 -13.992 -0.751 1 98 84 VAL A N 1
ATOM 624 C CA . VAL A 1 84 ? -7.754 -12.602 -0.344 1 98 84 VAL A CA 1
ATOM 625 C C . VAL A 1 84 ? -6.91 -12.312 0.893 1 98 84 VAL A C 1
ATOM 627 O O . VAL A 1 84 ? -6.645 -13.203 1.698 1 98 84 VAL A O 1
ATOM 630 N N . SER A 1 85 ? -6.477 -11.086 0.951 1 98.75 85 SER A N 1
ATOM 631 C CA . SER A 1 85 ? -5.625 -10.688 2.068 1 98.75 85 SER A CA 1
ATOM 632 C C . SER A 1 85 ? -6.398 -10.695 3.383 1 98.75 85 SER A C 1
ATOM 634 O O . SER A 1 85 ? -7.551 -10.258 3.434 1 98.75 85 SER A O 1
ATOM 636 N N . VAL A 1 86 ? -5.742 -11.141 4.441 1 98.88 86 VAL A N 1
ATOM 637 C CA . VAL A 1 86 ? -6.266 -11.094 5.801 1 98.88 86 VAL A CA 1
ATOM 638 C C . VAL A 1 86 ? -5.453 -10.102 6.633 1 98.88 86 VAL A C 1
ATOM 640 O O . VAL A 1 86 ? -6.016 -9.352 7.43 1 98.88 86 VAL A O 1
ATOM 643 N N . ASP A 1 87 ? -4.098 -10.188 6.414 1 98.94 87 ASP A N 1
ATOM 644 C CA . ASP A 1 87 ? -3.184 -9.328 7.164 1 98.94 87 ASP A CA 1
ATOM 645 C C . ASP A 1 87 ? -1.929 -9.023 6.352 1 98.94 87 ASP A C 1
ATOM 647 O O . ASP A 1 87 ? -1.366 -9.906 5.707 1 98.94 87 ASP A O 1
ATOM 651 N N . LEU A 1 88 ? -1.533 -7.809 6.363 1 98.94 88 LEU A N 1
ATOM 652 C CA . LEU A 1 88 ? -0.325 -7.344 5.691 1 98.94 88 LEU A CA 1
ATOM 653 C C . LEU A 1 88 ? 0.486 -6.43 6.605 1 98.94 88 LEU A C 1
ATOM 655 O O . LEU A 1 88 ? -0.03 -5.426 7.102 1 98.94 88 LEU A O 1
ATOM 659 N N . HIS A 1 89 ? 1.72 -6.816 6.852 1 99 89 HIS A N 1
ATOM 660 C CA . HIS A 1 89 ? 2.619 -6.059 7.715 1 99 89 HIS A CA 1
ATOM 661 C C . HIS A 1 89 ? 3.904 -5.691 6.984 1 99 89 HIS A C 1
ATOM 663 O O . HIS A 1 89 ? 4.562 -6.555 6.406 1 99 89 HIS A O 1
ATOM 669 N N . THR A 1 90 ? 4.246 -4.445 6.973 1 98.94 90 THR A N 1
ATOM 670 C CA . THR A 1 90 ? 5.449 -3.949 6.312 1 98.94 90 THR A CA 1
ATOM 671 C C . THR A 1 90 ? 6.324 -3.17 7.293 1 98.94 90 THR A C 1
ATOM 673 O O . THR A 1 90 ? 5.844 -2.256 7.965 1 98.94 90 THR A O 1
ATOM 676 N N . THR A 1 91 ? 7.555 -3.537 7.438 1 99 91 THR A N 1
ATOM 677 C CA . THR A 1 91 ? 8.562 -2.828 8.219 1 99 91 THR A CA 1
ATOM 678 C C . THR A 1 91 ? 9.539 -2.094 7.309 1 99 91 THR A C 1
ATOM 680 O O . THR A 1 91 ? 10.102 -2.688 6.387 1 99 91 THR A O 1
ATOM 683 N N . TYR A 1 92 ? 9.688 -0.829 7.539 1 98.94 92 TYR A N 1
ATOM 684 C CA . TYR A 1 92 ? 10.547 0.025 6.719 1 98.94 92 TYR A CA 1
ATOM 685 C C . TYR A 1 92 ? 11.875 0.298 7.414 1 98.94 92 TYR A C 1
ATOM 687 O O . TYR A 1 92 ? 11.914 1.002 8.43 1 98.94 92 TYR A O 1
ATOM 695 N N . LEU A 1 93 ? 12.922 -0.208 6.832 1 98.88 93 LEU A N 1
ATOM 696 C CA . LEU A 1 93 ? 14.211 -0.192 7.516 1 98.88 93 LEU A CA 1
ATOM 697 C C . LEU A 1 93 ? 15.109 0.902 6.953 1 98.88 93 LEU A C 1
ATOM 699 O O . LEU A 1 93 ? 15.852 1.548 7.695 1 98.88 93 LEU A O 1
ATOM 703 N N . LYS A 1 94 ? 15.148 1.01 5.691 1 98.62 94 LYS A N 1
ATOM 704 C CA . LYS A 1 94 ? 15.945 1.986 4.961 1 98.62 94 LYS A CA 1
ATOM 705 C C . LYS A 1 94 ? 15.227 2.467 3.707 1 98.62 94 LYS A C 1
ATOM 707 O O . LYS A 1 94 ? 14.375 1.753 3.16 1 98.62 94 LYS A O 1
ATOM 712 N N . GLY A 1 95 ? 15.547 3.723 3.24 1 98.44 95 GLY A N 1
ATOM 713 C CA . GLY A 1 95 ? 14.914 4.281 2.057 1 98.44 95 GLY A CA 1
ATOM 714 C C . GLY A 1 95 ? 15.664 3.965 0.775 1 98.44 95 GLY A C 1
ATOM 715 O O . GLY A 1 95 ? 16.828 3.541 0.814 1 98.44 95 GLY A O 1
ATOM 716 N N . ALA A 1 96 ? 14.992 4.023 -0.348 1 98.75 96 ALA A N 1
ATOM 717 C CA . ALA A 1 96 ? 15.578 4.066 -1.687 1 98.75 96 ALA A CA 1
ATOM 718 C C . ALA A 1 96 ? 15.234 5.379 -2.389 1 98.75 96 ALA A C 1
ATOM 720 O O . ALA A 1 96 ? 14.211 6 -2.094 1 98.75 96 ALA A O 1
ATOM 721 N N . LYS A 1 97 ? 16.078 5.82 -3.215 1 98.5 97 LYS A N 1
ATOM 722 C CA . LYS A 1 97 ? 15.883 7.094 -3.9 1 98.5 97 LYS A CA 1
ATOM 723 C C . LYS A 1 97 ? 15.773 6.898 -5.41 1 98.5 97 LYS A C 1
ATOM 725 O O . LYS A 1 97 ? 16.031 5.805 -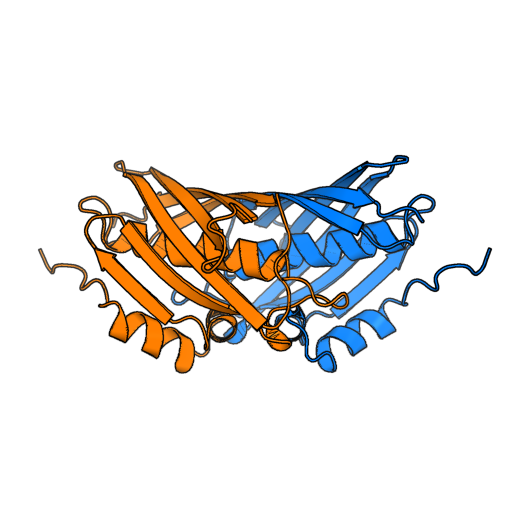5.918 1 98.5 97 LYS A O 1
ATOM 730 N N . ILE A 1 98 ? 15.375 7.973 -6.043 1 98.69 98 ILE A N 1
ATOM 731 C CA . ILE A 1 98 ? 15.289 7.961 -7.496 1 98.69 98 ILE A CA 1
ATOM 732 C C . ILE A 1 98 ? 16.625 7.508 -8.094 1 98.69 98 ILE A C 1
ATOM 734 O O . ILE A 1 98 ? 17.688 7.996 -7.695 1 98.69 98 ILE A O 1
ATOM 738 N N . GLY A 1 99 ? 16.531 6.578 -8.961 1 98.75 99 GLY A N 1
ATOM 739 C CA . GLY A 1 99 ? 17.719 6.039 -9.602 1 98.75 99 GLY A CA 1
ATOM 740 C C . GLY A 1 99 ? 18.141 4.695 -9.031 1 98.75 99 GLY A C 1
ATOM 741 O O . GLY A 1 99 ? 18.828 3.92 -9.711 1 98.75 99 GLY A O 1
ATOM 742 N N . ASP A 1 100 ? 17.812 4.383 -7.766 1 98.88 100 ASP A N 1
ATOM 743 C CA . ASP A 1 100 ? 18.094 3.076 -7.184 1 98.88 100 ASP A CA 1
ATOM 744 C C . ASP A 1 100 ? 17.328 1.971 -7.91 1 98.88 100 ASP A C 1
ATOM 746 O O . ASP A 1 100 ? 16.234 2.205 -8.438 1 98.88 100 ASP A O 1
ATOM 750 N N . GLU A 1 101 ? 17.906 0.84 -8 1 98.94 101 GLU A N 1
ATOM 751 C CA . GLU A 1 101 ? 17.203 -0.379 -8.398 1 98.94 101 GLU A CA 1
ATOM 752 C C . GLU A 1 101 ? 16.922 -1.27 -7.188 1 98.94 101 GLU A C 1
ATOM 754 O O . GLU A 1 101 ? 17.828 -1.539 -6.387 1 98.94 101 GLU A O 1
ATOM 759 N N . ILE A 1 102 ? 15.656 -1.703 -7.133 1 98.94 102 ILE A N 1
ATOM 760 C CA . ILE A 1 102 ? 15.305 -2.549 -5.996 1 98.94 102 ILE A CA 1
ATOM 761 C C . ILE A 1 102 ? 14.906 -3.938 -6.488 1 98.94 102 ILE A C 1
ATOM 763 O O . ILE A 1 102 ? 14.422 -4.086 -7.613 1 98.94 102 ILE A O 1
ATOM 767 N N . LEU A 1 103 ? 15.219 -4.898 -5.648 1 98.94 103 LEU A N 1
ATOM 768 C CA . LEU A 1 103 ? 14.836 -6.293 -5.832 1 98.94 103 LEU A CA 1
ATOM 769 C C . LEU A 1 103 ? 13.781 -6.707 -4.809 1 98.94 103 LEU A C 1
ATOM 771 O O . LEU A 1 103 ? 13.93 -6.445 -3.613 1 98.94 103 LEU A O 1
ATOM 775 N N . ILE A 1 104 ? 12.688 -7.277 -5.281 1 99 104 ILE A N 1
ATOM 776 C CA . ILE A 1 104 ? 11.609 -7.77 -4.43 1 99 104 ILE A CA 1
ATOM 777 C C . ILE A 1 104 ? 11.602 -9.297 -4.441 1 99 104 ILE A C 1
ATOM 779 O O . ILE A 1 104 ? 11.414 -9.914 -5.492 1 99 104 ILE A O 1
ATOM 783 N N . ASP A 1 105 ? 11.812 -9.883 -3.307 1 99 105 ASP A N 1
ATOM 784 C CA . ASP A 1 105 ? 11.797 -11.336 -3.164 1 99 105 ASP A CA 1
ATOM 785 C C . ASP A 1 105 ? 10.641 -11.789 -2.273 1 99 105 ASP A C 1
ATOM 787 O O . ASP A 1 105 ? 10.547 -11.375 -1.115 1 99 105 ASP A O 1
ATOM 791 N N . ALA A 1 106 ? 9.797 -12.633 -2.811 1 98.94 106 ALA A N 1
ATOM 792 C CA . ALA A 1 106 ? 8.664 -13.148 -2.055 1 98.94 106 ALA A CA 1
ATOM 793 C C . ALA A 1 106 ? 8.727 -14.672 -1.937 1 98.94 106 ALA A C 1
ATOM 795 O O . ALA A 1 106 ? 9.148 -15.352 -2.871 1 98.94 106 ALA A O 1
ATOM 796 N N . LYS A 1 107 ? 8.273 -15.141 -0.825 1 98.94 107 LYS A N 1
ATOM 797 C CA . LYS A 1 107 ? 8.234 -16.578 -0.58 1 98.94 107 LYS A CA 1
ATOM 798 C C . LYS A 1 107 ? 6.98 -16.969 0.199 1 98.94 107 LYS A C 1
ATOM 800 O O . LYS A 1 107 ? 6.617 -16.297 1.172 1 98.94 107 LYS A O 1
ATOM 805 N N . THR A 1 108 ? 6.395 -18.062 -0.256 1 98.88 108 THR A N 1
ATOM 806 C CA . THR A 1 108 ? 5.348 -18.703 0.529 1 98.88 108 THR A CA 1
ATOM 807 C C . THR A 1 108 ? 5.957 -19.578 1.624 1 98.88 108 THR A C 1
ATOM 809 O O . THR A 1 108 ? 6.527 -20.641 1.338 1 98.88 108 THR A O 1
ATOM 812 N N . ILE A 1 109 ? 5.781 -19.094 2.848 1 98.94 109 ILE A N 1
ATOM 813 C CA . ILE A 1 109 ? 6.363 -19.812 3.977 1 98.94 109 ILE A CA 1
ATOM 814 C C . ILE A 1 109 ? 5.555 -21.078 4.25 1 98.94 109 ILE A C 1
ATOM 816 O O . ILE A 1 109 ? 6.121 -22.141 4.535 1 98.94 109 ILE A O 1
ATOM 820 N N . ARG A 1 110 ? 4.258 -20.922 4.129 1 98.5 110 ARG A N 1
ATOM 821 C CA . ARG A 1 110 ? 3.32 -22.031 4.352 1 98.5 110 ARG A CA 1
ATOM 822 C C . ARG A 1 110 ? 1.983 -21.75 3.672 1 98.5 110 ARG A C 1
ATOM 824 O O . ARG A 1 110 ? 1.484 -20.625 3.707 1 98.5 110 ARG A O 1
ATOM 831 N N . ALA A 1 111 ? 1.507 -22.719 3.037 1 98 111 ALA A N 1
ATOM 832 C CA . ALA A 1 111 ? 0.146 -22.703 2.508 1 98 111 ALA A CA 1
ATOM 833 C C . ALA A 1 111 ? -0.642 -23.922 2.951 1 98 111 ALA A C 1
ATOM 835 O O . ALA A 1 111 ? -0.352 -25.047 2.521 1 98 111 ALA A O 1
ATOM 836 N N . GLY A 1 112 ? -1.557 -23.625 3.836 1 96.44 112 GLY A N 1
ATOM 837 C CA . GLY A 1 112 ? -2.434 -24.703 4.254 1 96.44 112 GLY A CA 1
ATOM 838 C C . GLY A 1 112 ? -3.705 -24.797 3.432 1 96.44 112 GLY A C 1
ATOM 839 O O . GLY A 1 112 ? -3.713 -24.453 2.248 1 96.44 112 GLY A O 1
ATOM 840 N N . LYS A 1 113 ? -4.754 -25.375 4.07 1 94.81 113 LYS A N 1
ATOM 841 C CA . LYS A 1 113 ? -6.039 -25.5 3.391 1 94.81 113 LYS A CA 1
ATOM 842 C C . LYS A 1 113 ? -6.746 -24.141 3.293 1 94.81 113 LYS A C 1
ATOM 844 O O . LYS A 1 113 ? -7.359 -23.828 2.27 1 94.81 113 LYS A O 1
ATOM 849 N N . THR A 1 114 ? -6.551 -23.359 4.328 1 96.69 114 THR A N 1
ATOM 850 C CA . THR A 1 114 ? -7.375 -22.156 4.438 1 96.69 114 THR A CA 1
ATOM 851 C C . THR A 1 114 ? -6.508 -20.906 4.461 1 96.69 114 THR A C 1
ATOM 853 O O . THR A 1 114 ? -6.859 -19.891 3.863 1 96.69 114 THR A O 1
ATOM 856 N N . LEU A 1 115 ? -5.383 -21.016 5.133 1 98.38 115 LEU A N 1
ATOM 857 C CA . LEU A 1 115 ? -4.531 -19.844 5.301 1 98.38 115 LEU A CA 1
ATOM 858 C C . LEU A 1 115 ? -3.148 -20.078 4.703 1 98.38 115 LEU A C 1
ATOM 860 O O . LEU A 1 115 ? -2.629 -21.203 4.77 1 98.38 115 LEU A O 1
ATOM 864 N N . ALA A 1 116 ? -2.635 -19.047 4.121 1 98.75 116 ALA A N 1
ATOM 865 C CA . ALA A 1 116 ? -1.245 -19.047 3.674 1 98.75 116 ALA A CA 1
ATOM 866 C C . ALA A 1 116 ? -0.473 -17.891 4.309 1 98.75 116 ALA A C 1
ATOM 868 O O . ALA A 1 116 ? -1.04 -16.828 4.574 1 98.75 116 ALA A O 1
ATOM 869 N N . PHE A 1 117 ? 0.781 -18.078 4.574 1 98.94 117 PHE A N 1
ATOM 870 C CA . PHE A 1 117 ? 1.688 -17.109 5.172 1 98.94 117 PHE A CA 1
ATOM 871 C C . PHE A 1 117 ? 2.881 -16.844 4.262 1 98.94 117 PHE A C 1
ATOM 873 O O . PHE A 1 117 ? 3.568 -17.781 3.846 1 98.94 117 PHE A O 1
ATOM 880 N N . LEU A 1 118 ? 3.068 -15.602 3.926 1 98.94 118 LEU A N 1
ATOM 881 C CA . LEU A 1 118 ? 4.105 -15.219 2.973 1 98.94 118 LEU A CA 1
ATOM 882 C C . LEU A 1 118 ? 5.027 -14.164 3.564 1 98.94 118 LEU A C 1
ATOM 884 O O . LEU A 1 118 ? 4.621 -13.398 4.445 1 98.94 118 LEU A O 1
ATOM 888 N N . GLU A 1 119 ? 6.246 -14.133 3.047 1 99 119 GLU A N 1
ATOM 889 C CA . GLU A 1 119 ? 7.227 -13.109 3.404 1 99 119 GLU A CA 1
ATOM 890 C C . GLU A 1 119 ? 7.805 -12.438 2.162 1 99 119 GLU A C 1
ATOM 892 O O . GLU A 1 119 ? 7.938 -13.078 1.113 1 99 119 GLU A O 1
ATOM 897 N N . VAL A 1 120 ? 8.141 -11.203 2.26 1 99 120 VAL A N 1
ATOM 898 C CA . VAL A 1 120 ? 8.727 -10.43 1.175 1 99 120 VAL A CA 1
ATOM 899 C C . VAL A 1 120 ? 9.906 -9.617 1.703 1 99 120 VAL A C 1
ATOM 901 O O . VAL A 1 120 ? 9.836 -9.031 2.785 1 99 120 VAL A O 1
ATOM 904 N N . LEU A 1 121 ? 10.969 -9.625 1.017 1 99 121 LEU A N 1
ATOM 905 C CA . LEU A 1 121 ? 12.102 -8.742 1.243 1 99 121 LEU A CA 1
ATOM 906 C C . LEU A 1 121 ? 12.32 -7.82 0.048 1 99 121 LEU A C 1
ATOM 908 O O . LEU A 1 121 ? 12.383 -8.281 -1.094 1 99 121 LEU A O 1
ATOM 912 N N . ILE A 1 122 ? 12.367 -6.543 0.265 1 99 122 ILE A N 1
ATOM 913 C CA . ILE A 1 122 ? 12.781 -5.562 -0.734 1 99 122 ILE A CA 1
ATOM 914 C C . ILE A 1 122 ? 14.195 -5.074 -0.429 1 99 122 ILE A C 1
ATOM 916 O O . ILE A 1 122 ? 14.469 -4.594 0.673 1 99 122 ILE A O 1
ATOM 920 N N . LYS A 1 123 ? 15.039 -5.207 -1.352 1 99 123 LYS A N 1
ATOM 921 C CA . LYS A 1 123 ? 16.453 -4.898 -1.167 1 99 123 LYS A CA 1
ATOM 922 C C . LYS A 1 123 ? 16.938 -3.912 -2.225 1 99 123 LYS A C 1
ATOM 924 O O . LYS A 1 123 ? 16.391 -3.854 -3.326 1 99 123 LYS A O 1
ATOM 929 N N . ASN A 1 124 ? 17.953 -3.146 -1.86 1 98.94 124 ASN A N 1
ATOM 930 C CA . ASN A 1 124 ? 18.719 -2.41 -2.869 1 98.94 124 ASN A CA 1
ATOM 931 C C . ASN A 1 124 ? 19.578 -3.344 -3.713 1 98.94 124 ASN A C 1
ATOM 933 O O . ASN A 1 124 ? 20.391 -4.09 -3.18 1 98.94 124 ASN A O 1
ATOM 937 N N . LYS A 1 125 ? 19.406 -3.303 -4.945 1 98.56 125 LYS A N 1
ATOM 938 C CA . LYS A 1 125 ? 20.078 -4.266 -5.816 1 98.56 125 LYS A CA 1
ATOM 939 C C . LYS A 1 125 ? 21.594 -4.059 -5.801 1 98.56 125 LYS A C 1
ATOM 941 O O . LYS A 1 125 ? 22.359 -5.027 -5.801 1 98.56 125 LYS A O 1
ATOM 946 N N . ALA A 1 126 ? 22.016 -2.814 -5.828 1 98.5 126 ALA A N 1
ATOM 947 C CA . ALA A 1 126 ? 23.438 -2.496 -5.926 1 98.5 126 ALA A CA 1
ATOM 948 C C . ALA A 1 126 ? 24.156 -2.814 -4.621 1 98.5 126 ALA A C 1
ATOM 950 O O . ALA A 1 126 ? 25.266 -3.35 -4.637 1 98.5 126 ALA A O 1
ATOM 951 N N . THR A 1 127 ? 23.578 -2.557 -3.471 1 98.38 127 THR A N 1
ATOM 952 C CA . THR A 1 127 ? 24.281 -2.654 -2.197 1 98.38 127 THR A CA 1
ATOM 953 C C . THR A 1 127 ? 23.922 -3.945 -1.473 1 98.38 127 THR A C 1
ATOM 955 O O . THR A 1 127 ? 24.656 -4.391 -0.585 1 98.38 127 THR A O 1
ATOM 958 N N . GLY A 1 128 ? 22.812 -4.492 -1.756 1 98.56 128 GLY A N 1
ATOM 959 C CA . GLY A 1 128 ? 22.297 -5.648 -1.032 1 98.56 128 GLY A CA 1
ATOM 960 C C . GLY A 1 128 ? 21.609 -5.285 0.264 1 98.56 128 GLY A C 1
ATOM 961 O O . GLY A 1 128 ? 21.094 -6.156 0.964 1 98.56 128 GLY A O 1
ATOM 962 N N . ASP A 1 129 ? 21.469 -3.971 0.556 1 98.81 129 ASP A N 1
ATOM 963 C CA . ASP A 1 129 ? 20.812 -3.531 1.789 1 98.81 129 ASP A CA 1
ATOM 964 C C . ASP A 1 129 ? 19.344 -3.945 1.817 1 98.81 129 ASP A C 1
ATOM 966 O O . ASP A 1 129 ? 18.641 -3.795 0.821 1 98.81 129 ASP A O 1
ATOM 970 N N . LEU A 1 130 ? 18.938 -4.523 2.992 1 98.94 130 LEU A N 1
ATOM 971 C CA . LEU A 1 130 ? 17.516 -4.738 3.223 1 98.94 130 LEU A CA 1
ATOM 972 C C . LEU A 1 130 ? 16.797 -3.42 3.48 1 98.94 130 LEU A C 1
ATOM 974 O O . LEU A 1 130 ? 17.156 -2.686 4.406 1 98.94 130 LEU A O 1
ATOM 978 N N . LEU A 1 131 ? 15.828 -3.084 2.639 1 98.94 131 LEU A N 1
ATOM 979 C CA . LEU A 1 131 ? 15.125 -1.809 2.736 1 98.94 131 LEU A CA 1
ATOM 980 C C . LEU A 1 131 ? 13.789 -1.977 3.443 1 98.94 131 LEU A C 1
ATOM 982 O O . LEU A 1 131 ? 13.406 -1.141 4.266 1 98.94 131 LEU A O 1
ATOM 986 N N . VAL A 1 132 ? 13.055 -3.016 3.102 1 98.94 132 VAL A N 1
ATOM 987 C CA . VAL A 1 132 ? 11.703 -3.256 3.6 1 98.94 132 VAL A CA 1
ATOM 988 C C . VAL A 1 132 ? 11.492 -4.75 3.816 1 98.94 132 VAL A C 1
ATOM 990 O O . VAL A 1 132 ? 11.93 -5.57 3.004 1 98.94 132 VAL A O 1
ATOM 993 N N . LYS A 1 133 ? 10.82 -5.098 4.879 1 98.94 133 LYS A N 1
ATOM 994 C CA . LYS A 1 133 ? 10.336 -6.453 5.129 1 98.94 133 LYS A CA 1
ATOM 995 C C . LYS A 1 133 ? 8.805 -6.488 5.176 1 98.94 133 LYS A C 1
ATOM 997 O O . LYS A 1 133 ? 8.18 -5.605 5.762 1 98.94 133 LYS A O 1
ATOM 1002 N N . GLY A 1 134 ? 8.258 -7.5 4.57 1 98.94 134 GLY A N 1
ATOM 1003 C CA . GLY A 1 134 ? 6.812 -7.66 4.586 1 98.94 134 GLY A CA 1
ATOM 1004 C C . GLY A 1 134 ? 6.371 -9.047 5.008 1 98.94 134 GLY A C 1
ATOM 1005 O O . GLY A 1 134 ? 7.051 -10.039 4.719 1 98.94 134 GLY A O 1
ATOM 1006 N N . SER A 1 135 ? 5.312 -9.156 5.668 1 98.94 135 SER A N 1
ATOM 1007 C CA . SER A 1 135 ? 4.57 -10.391 5.938 1 98.94 135 SE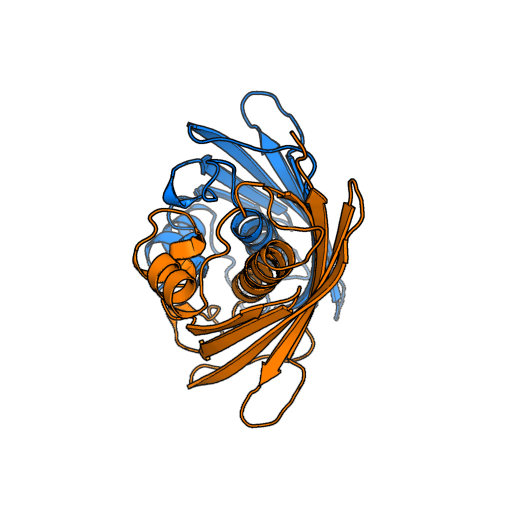R A CA 1
ATOM 1008 C C . SER A 1 135 ? 3.121 -10.273 5.48 1 98.94 135 SER A C 1
ATOM 1010 O O . SER A 1 135 ? 2.494 -9.227 5.648 1 98.94 135 SER A O 1
ATOM 1012 N N . HIS A 1 136 ? 2.662 -11.305 4.91 1 98.94 136 HIS A N 1
ATOM 1013 C CA . HIS A 1 136 ? 1.345 -11.312 4.285 1 98.94 136 HIS A CA 1
ATOM 1014 C C . HIS A 1 136 ? 0.598 -12.609 4.582 1 98.94 136 HIS A C 1
ATOM 1016 O O . HIS A 1 136 ? 1.116 -13.695 4.332 1 98.94 136 HIS A O 1
ATOM 1022 N N . THR A 1 137 ? -0.536 -12.477 5.211 1 98.94 137 THR A N 1
ATOM 1023 C CA . THR A 1 137 ? -1.427 -13.617 5.414 1 98.94 137 THR A CA 1
ATOM 1024 C C . THR A 1 137 ? -2.6 -13.562 4.441 1 98.94 137 THR A C 1
ATOM 1026 O O . THR A 1 137 ? -3.25 -12.523 4.297 1 98.94 137 THR A O 1
ATOM 1029 N N . LYS A 1 138 ? -2.867 -14.664 3.826 1 98.75 138 LYS A N 1
ATOM 1030 C CA . LYS A 1 138 ? -3.955 -14.734 2.855 1 98.75 138 LYS A CA 1
ATOM 1031 C C . LYS A 1 138 ? -4.918 -15.875 3.188 1 98.75 138 LYS A C 1
ATOM 1033 O O . LYS A 1 138 ? -4.496 -16.938 3.648 1 98.75 138 LYS A O 1
ATOM 1038 N N . TYR A 1 139 ? -6.18 -15.617 2.967 1 98.25 139 TYR A N 1
ATOM 1039 C CA . TYR A 1 139 ? -7.219 -16.641 2.977 1 98.25 139 TYR A CA 1
ATOM 1040 C C . TYR A 1 139 ? -7.387 -17.266 1.597 1 98.25 139 TYR A C 1
ATOM 1042 O O . TYR A 1 139 ? -7.66 -16.562 0.62 1 98.25 139 TYR A O 1
ATOM 1050 N N . ILE A 1 140 ? -7.219 -18.516 1.49 1 96.94 140 ILE A N 1
ATOM 1051 C CA . ILE A 1 140 ? -7.332 -19.234 0.221 1 96.94 140 ILE A CA 1
ATOM 1052 C C . ILE A 1 140 ? -8.797 -19.594 -0.043 1 96.94 140 ILE A C 1
ATOM 1054 O O . ILE A 1 140 ? -9.398 -20.344 0.715 1 96.94 140 ILE A O 1
ATOM 1058 N N . LEU A 1 141 ? -9.352 -19.031 -1.197 1 91.44 141 LEU A N 1
ATOM 1059 C CA . LEU A 1 141 ? -10.75 -19.266 -1.529 1 91.44 141 LEU A CA 1
ATOM 1060 C C . LEU A 1 141 ? -10.938 -20.609 -2.213 1 91.44 141 LEU A C 1
ATOM 1062 O O . LEU A 1 141 ? -10.406 -20.844 -3.303 1 91.44 141 LEU A O 1
ATOM 1066 N N . ARG A 1 142 ? -11.156 -21.625 -1.484 1 80.88 142 ARG A N 1
ATOM 1067 C CA . ARG A 1 142 ? -11.352 -22.938 -2.105 1 80.88 142 ARG A CA 1
ATOM 1068 C C . ARG A 1 142 ? -12.812 -23.156 -2.471 1 80.88 142 ARG A C 1
ATOM 1070 O O . ARG A 1 142 ? -13.711 -22.75 -1.734 1 80.88 142 ARG A O 1
ATOM 1077 N N . SER A 1 143 ? -13.047 -23.453 -3.775 1 63.22 143 SER A N 1
ATOM 1078 C CA . SER A 1 143 ? -14.383 -23.828 -4.23 1 63.22 143 SER A CA 1
ATOM 1079 C C . SER A 1 143 ? -14.891 -25.062 -3.484 1 63.22 143 SER A C 1
ATOM 1081 O O . SER A 1 143 ? -14.102 -25.891 -3.029 1 63.22 143 SER A O 1
ATOM 1083 N N . MET B 1 1 ? 7.613 30.797 14.484 1 32.31 1 MET B N 1
ATOM 1084 C CA . MET B 1 1 ? 7.551 29.359 14.312 1 32.31 1 MET B CA 1
ATOM 1085 C C . MET B 1 1 ? 6.953 29 12.953 1 32.31 1 MET B C 1
ATOM 1087 O O . MET B 1 1 ? 5.793 29.312 12.68 1 32.31 1 MET B O 1
ATOM 1091 N N . THR B 1 2 ? 7.598 29.312 12 1 38.53 2 THR B N 1
ATOM 1092 C CA . THR B 1 2 ? 7.055 29.219 10.648 1 38.53 2 THR B CA 1
ATOM 1093 C C . THR B 1 2 ? 6.184 27.984 10.5 1 38.53 2 THR B C 1
ATOM 1095 O O . THR B 1 2 ? 6.637 26.859 10.75 1 38.53 2 THR B O 1
ATOM 1098 N N . LYS B 1 3 ? 4.938 28.156 10.984 1 42.5 3 LYS B N 1
ATOM 1099 C CA . LYS B 1 3 ? 3.859 27.188 11.039 1 42.5 3 LYS B CA 1
ATOM 1100 C C . LYS B 1 3 ? 3.885 26.266 9.812 1 42.5 3 LYS B C 1
ATOM 1102 O O . LYS B 1 3 ? 3.799 26.734 8.68 1 42.5 3 LYS B O 1
ATOM 1107 N N . ASN B 1 4 ? 4.746 25.203 9.688 1 52.88 4 ASN B N 1
ATOM 1108 C CA . ASN B 1 4 ? 4.758 24.266 8.562 1 52.88 4 ASN B CA 1
ATOM 1109 C C . ASN B 1 4 ? 3.359 24.078 7.988 1 52.88 4 ASN B C 1
ATOM 1111 O O . ASN B 1 4 ? 2.453 23.609 8.688 1 52.88 4 ASN B O 1
ATOM 1115 N N . MET B 1 5 ? 2.998 25 7.102 1 61.38 5 MET B N 1
ATOM 1116 C CA . MET B 1 5 ? 1.673 25.125 6.504 1 61.38 5 MET B CA 1
ATOM 1117 C C . MET B 1 5 ? 1.134 23.75 6.086 1 61.38 5 MET B C 1
ATOM 1119 O O . MET B 1 5 ? 1.711 23.094 5.219 1 61.38 5 MET B O 1
ATOM 1123 N N . VAL B 1 6 ? 0.321 23.109 6.984 1 83.12 6 VAL B N 1
ATOM 1124 C CA . VAL B 1 6 ? -0.451 21.906 6.676 1 83.12 6 VAL B CA 1
ATOM 1125 C C . VAL B 1 6 ? -1.461 22.219 5.574 1 83.12 6 VAL B C 1
ATOM 1127 O O . VAL B 1 6 ? -2.207 23.203 5.66 1 83.12 6 VAL B O 1
ATOM 1130 N N . LEU B 1 7 ? -1.364 21.594 4.531 1 92.69 7 LEU B N 1
ATOM 1131 C CA . LEU B 1 7 ? -2.316 21.734 3.438 1 92.69 7 LEU B CA 1
ATOM 1132 C C . LEU B 1 7 ? -3.746 21.547 3.934 1 92.69 7 LEU B C 1
ATOM 1134 O O . LEU B 1 7 ? -4.004 20.734 4.816 1 92.69 7 LEU B O 1
ATOM 1138 N N . SER B 1 8 ? -4.633 22.375 3.363 1 95.56 8 SER B N 1
ATOM 1139 C CA . SER B 1 8 ? -6.055 22.156 3.602 1 95.56 8 SER B CA 1
ATOM 1140 C C . SER B 1 8 ? -6.535 20.875 2.926 1 95.56 8 SER B C 1
ATOM 1142 O O . SER B 1 8 ? -5.848 20.328 2.062 1 95.56 8 SER B O 1
ATOM 1144 N N . ALA B 1 9 ? -7.75 20.453 3.305 1 97.5 9 ALA B N 1
ATOM 1145 C CA . ALA B 1 9 ? -8.359 19.297 2.67 1 97.5 9 ALA B CA 1
ATOM 1146 C C . ALA B 1 9 ? -8.438 19.469 1.156 1 97.5 9 ALA B C 1
ATOM 1148 O O . ALA B 1 9 ? -8.102 18.562 0.398 1 97.5 9 ALA B O 1
ATOM 1149 N N . ALA B 1 10 ? -8.859 20.641 0.708 1 97.56 10 ALA B N 1
ATOM 1150 C CA . ALA B 1 10 ? -8.984 20.938 -0.717 1 97.56 10 ALA B CA 1
ATOM 1151 C C . ALA B 1 10 ? -7.621 20.906 -1.404 1 97.56 10 ALA B C 1
ATOM 1153 O O . ALA B 1 10 ? -7.508 20.453 -2.543 1 97.56 10 ALA B O 1
ATOM 1154 N N . GLN B 1 11 ? -6.668 21.344 -0.754 1 97.62 11 GLN B N 1
ATOM 1155 C CA . GLN B 1 11 ? -5.316 21.359 -1.308 1 97.62 11 GLN B CA 1
ATOM 1156 C C . GLN B 1 11 ? -4.754 19.953 -1.435 1 97.62 11 GLN B C 1
ATOM 1158 O O . GLN B 1 11 ? -4.074 19.625 -2.412 1 97.62 11 GLN B O 1
ATOM 1163 N N . TRP B 1 12 ? -5.023 19.062 -0.441 1 97.62 12 TRP B N 1
ATOM 1164 C CA . TRP B 1 12 ? -4.598 17.672 -0.532 1 97.62 12 TRP B CA 1
ATOM 1165 C C . TRP B 1 12 ? -5.285 16.969 -1.695 1 97.62 12 TRP B C 1
ATOM 1167 O O . TRP B 1 12 ? -4.648 16.219 -2.438 1 97.62 12 TRP B O 1
ATOM 1177 N N . THR B 1 13 ? -6.566 17.188 -1.818 1 98.44 13 THR B N 1
ATOM 1178 C CA . THR B 1 13 ? -7.312 16.609 -2.934 1 98.44 13 THR B CA 1
ATOM 1179 C C . THR B 1 13 ? -6.711 17.047 -4.266 1 98.44 13 THR B C 1
ATOM 1181 O O . THR B 1 13 ? -6.531 16.219 -5.168 1 98.44 13 THR B O 1
ATOM 1184 N N . LYS B 1 14 ? -6.379 18.328 -4.375 1 98.31 14 LYS B N 1
ATOM 1185 C CA . LYS B 1 14 ? -5.754 18.844 -5.59 1 98.31 14 LYS B CA 1
ATOM 1186 C C . LYS B 1 14 ? -4.371 18.25 -5.801 1 98.31 14 LYS B C 1
ATOM 1188 O O . LYS B 1 14 ? -3.975 17.969 -6.934 1 98.31 14 LYS B O 1
ATOM 1193 N N . TYR B 1 15 ? -3.682 18.062 -4.676 1 97.62 15 TYR B N 1
ATOM 1194 C CA . TYR B 1 15 ? -2.35 17.469 -4.734 1 97.62 15 TYR B CA 1
ATOM 1195 C C . TYR B 1 15 ? -2.391 16.094 -5.379 1 97.62 15 TYR B C 1
ATOM 1197 O O . TYR B 1 15 ? -1.566 15.773 -6.242 1 97.62 15 TYR B O 1
ATOM 1205 N N . PHE B 1 16 ? -3.375 15.227 -5.008 1 98.31 16 PHE B N 1
ATOM 1206 C CA . PHE B 1 16 ? -3.498 13.891 -5.578 1 98.31 16 PHE B CA 1
ATOM 1207 C C . PHE B 1 16 ? -3.682 13.961 -7.09 1 98.31 16 PHE B C 1
ATOM 1209 O O . PHE B 1 16 ? -3.234 13.078 -7.816 1 98.31 16 PHE B O 1
ATOM 1216 N N . GLN B 1 17 ? -4.254 15 -7.578 1 98.5 17 GLN B N 1
ATOM 1217 C CA . GLN B 1 17 ? -4.629 15.125 -8.984 1 98.5 17 GLN B CA 1
ATOM 1218 C C . GLN B 1 17 ? -3.467 15.672 -9.812 1 98.5 17 GLN B C 1
ATOM 1220 O O . GLN B 1 17 ? -3.463 15.547 -11.039 1 98.5 17 GLN B O 1
ATOM 1225 N N . THR B 1 18 ? -2.475 16.25 -9.156 1 98.38 18 THR B N 1
ATOM 1226 C CA . THR B 1 18 ? -1.477 16.984 -9.922 1 98.38 18 THR B CA 1
ATOM 1227 C C . THR B 1 18 ? -0.084 16.406 -9.695 1 98.38 18 THR B C 1
ATOM 1229 O O . THR B 1 18 ? 0.841 16.688 -10.461 1 98.38 18 THR B O 1
ATOM 1232 N N . THR B 1 19 ? 0.072 15.68 -8.633 1 98.25 19 THR B N 1
ATOM 1233 C CA . THR B 1 19 ? 1.397 15.18 -8.289 1 98.25 19 THR B CA 1
ATOM 1234 C C . THR B 1 19 ? 1.916 14.227 -9.359 1 98.25 19 THR B C 1
ATOM 1236 O O . THR B 1 19 ? 1.13 13.617 -10.086 1 98.25 19 THR B O 1
ATOM 1239 N N . LYS B 1 20 ? 3.207 14.125 -9.477 1 98 20 LYS B N 1
ATOM 1240 C CA . LYS B 1 20 ? 3.861 13.156 -10.352 1 98 20 LYS B CA 1
ATOM 1241 C C . LYS B 1 20 ? 4.41 11.977 -9.555 1 98 20 LYS B C 1
ATOM 1243 O O . LYS B 1 20 ? 4.949 11.031 -10.133 1 98 20 LYS B O 1
ATOM 1248 N N . CYS B 1 21 ? 4.242 12.109 -8.227 1 98.56 21 CYS B N 1
ATOM 1249 C CA . CYS B 1 21 ? 4.73 11.055 -7.344 1 98.56 21 CYS B CA 1
ATOM 1250 C C . CYS B 1 21 ? 3.729 9.906 -7.25 1 98.56 21 CYS B C 1
ATOM 1252 O O . CYS B 1 21 ? 2.748 9.875 -7.996 1 98.56 21 CYS B O 1
ATOM 1254 N N . PHE B 1 22 ? 4.004 8.883 -6.402 1 98.88 22 PHE B N 1
ATOM 1255 C CA . PHE B 1 22 ? 3.195 7.672 -6.328 1 98.88 22 PHE B CA 1
ATOM 1256 C C . PHE B 1 22 ? 1.748 8.008 -5.988 1 98.88 22 PHE B C 1
ATOM 1258 O O . PHE B 1 22 ? 0.827 7.312 -6.422 1 98.88 22 PHE B O 1
ATOM 1265 N N . GLU B 1 23 ? 1.483 9.094 -5.309 1 98.62 23 GLU B N 1
ATOM 1266 C CA . GLU B 1 23 ? 0.15 9.461 -4.836 1 98.62 23 GLU B CA 1
ATOM 1267 C C . GLU B 1 23 ? -0.779 9.781 -6.004 1 98.62 23 GLU B C 1
ATOM 1269 O O . GLU B 1 23 ? -1.987 9.938 -5.816 1 98.62 23 GLU B O 1
ATOM 1274 N N . LYS B 1 24 ? -0.228 9.883 -7.207 1 98.44 24 LYS B N 1
ATOM 1275 C CA . LYS B 1 24 ? -1.092 9.984 -8.375 1 98.44 24 LYS B CA 1
ATOM 1276 C C . LYS B 1 24 ? -2.111 8.844 -8.406 1 98.44 24 LYS B C 1
ATOM 1278 O O . LYS B 1 24 ? -3.234 9.023 -8.891 1 98.44 24 LYS B O 1
ATOM 1283 N N . ALA B 1 25 ? -1.805 7.73 -7.848 1 98.44 25 ALA B N 1
ATOM 1284 C CA . ALA B 1 25 ? -2.707 6.586 -7.738 1 98.44 25 ALA B CA 1
ATOM 1285 C C . ALA B 1 25 ? -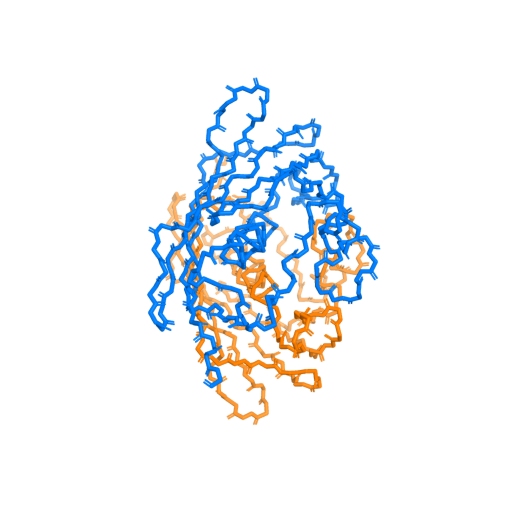3.938 6.934 -6.906 1 98.44 25 ALA B C 1
ATOM 1287 O O . ALA B 1 25 ? -4.93 6.199 -6.914 1 98.44 25 ALA B O 1
ATOM 1288 N N . LEU B 1 26 ? -3.91 8.023 -6.141 1 98.81 26 LEU B N 1
ATOM 1289 C CA . LEU B 1 26 ? -5.004 8.438 -5.27 1 98.81 26 LEU B CA 1
ATOM 1290 C C . LEU B 1 26 ? -5.762 9.617 -5.879 1 98.81 26 LEU B C 1
ATOM 1292 O O . LEU B 1 26 ? -6.461 10.344 -5.168 1 98.81 26 LEU B O 1
ATOM 1296 N N . GLN B 1 27 ? -5.684 9.789 -7.148 1 98.81 27 GLN B N 1
ATOM 1297 C CA . GLN B 1 27 ? -6.168 10.992 -7.809 1 98.81 27 GLN B CA 1
ATOM 1298 C C . GLN B 1 27 ? -7.68 11.141 -7.648 1 98.81 27 GLN B C 1
ATOM 1300 O O . GLN B 1 27 ? -8.219 12.242 -7.762 1 98.81 27 GLN B O 1
ATOM 1305 N N . LYS B 1 28 ? -8.43 10.117 -7.312 1 98.88 28 LYS B N 1
ATOM 1306 C CA . LYS B 1 28 ? -9.883 10.195 -7.188 1 98.88 28 LYS B CA 1
ATOM 1307 C C . LYS B 1 28 ? -10.312 10.172 -5.723 1 98.88 28 LYS B C 1
ATOM 1309 O O . LYS B 1 28 ? -11.5 10.102 -5.422 1 98.88 28 LYS B O 1
ATOM 1314 N N . VAL B 1 29 ? -9.367 10.172 -4.812 1 98.94 29 VAL B N 1
ATOM 1315 C CA . VAL B 1 29 ? -9.656 10.305 -3.389 1 98.94 29 VAL B CA 1
ATOM 1316 C C . VAL B 1 29 ? -9.977 11.758 -3.057 1 98.94 29 VAL B C 1
ATOM 1318 O O . VAL B 1 29 ? -9.266 12.672 -3.488 1 98.94 29 VAL B O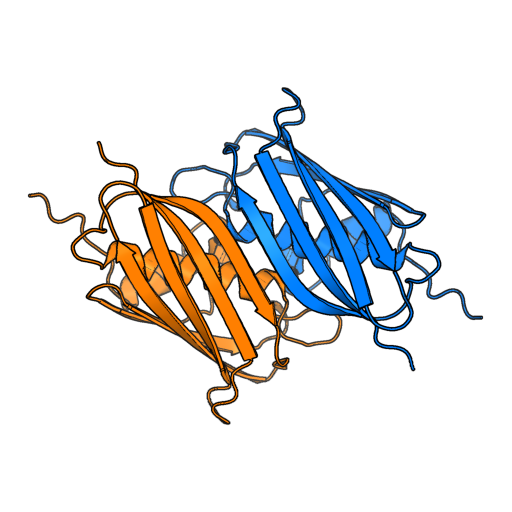 1
ATOM 1321 N N . LYS B 1 30 ? -11.055 11.961 -2.406 1 98.94 30 LYS B N 1
ATOM 1322 C CA . LYS B 1 30 ? -11.414 13.273 -1.891 1 98.94 30 LYS B CA 1
ATOM 1323 C C . LYS B 1 30 ? -11.078 13.391 -0.405 1 98.94 30 LYS B C 1
ATOM 1325 O O . LYS B 1 30 ? -11.672 12.695 0.423 1 98.94 30 LYS B O 1
ATOM 1330 N N . VAL B 1 31 ? -10.203 14.297 -0.097 1 98.88 31 VAL B N 1
ATOM 1331 C CA . VAL B 1 31 ? -9.914 14.578 1.306 1 98.88 31 VAL B CA 1
ATOM 1332 C C . VAL B 1 31 ? -10.984 15.516 1.873 1 98.88 31 VAL B C 1
ATOM 1334 O O . VAL B 1 31 ? -11.305 16.531 1.263 1 98.88 31 VAL B O 1
ATOM 1337 N N . ILE B 1 32 ? -11.508 15.164 2.977 1 98.88 32 ILE B N 1
ATOM 1338 C CA . ILE B 1 32 ? -12.633 15.883 3.561 1 98.88 32 ILE B CA 1
ATOM 1339 C C . ILE B 1 32 ? -12.133 16.812 4.672 1 98.88 32 ILE B C 1
ATOM 1341 O O . ILE B 1 32 ? -12.516 17.984 4.734 1 98.88 32 ILE B O 1
ATOM 1345 N N . THR B 1 33 ? -11.328 16.281 5.57 1 98.69 33 THR B N 1
ATOM 1346 C CA . THR B 1 33 ? -10.781 17.078 6.664 1 98.69 33 THR B CA 1
ATOM 1347 C C . THR B 1 33 ? -9.344 16.656 6.961 1 98.69 33 THR B C 1
ATOM 1349 O O . THR B 1 33 ? -8.961 15.508 6.723 1 98.69 33 THR B O 1
ATOM 1352 N N . VAL B 1 34 ? -8.547 17.531 7.34 1 98.44 34 VAL B N 1
ATOM 1353 C CA . VAL B 1 34 ? -7.223 17.359 7.922 1 98.44 34 VAL B CA 1
ATOM 1354 C C . VAL B 1 34 ? -7.004 18.391 9.023 1 98.44 34 VAL B C 1
ATOM 1356 O O . VAL B 1 34 ? -6.746 19.562 8.742 1 98.44 34 VAL B O 1
ATOM 1359 N N . GLU B 1 35 ? -7.133 17.953 10.211 1 97.44 35 GLU B N 1
ATOM 1360 C CA . GLU B 1 35 ? -7.055 18.938 11.281 1 97.44 35 GLU B CA 1
ATOM 1361 C C . GLU B 1 35 ? -6.809 18.266 12.633 1 97.44 35 GLU B C 1
ATOM 1363 O O . GLU B 1 35 ? -7.352 17.188 12.906 1 97.44 35 GLU B O 1
ATOM 1368 N N . ASN B 1 36 ? -5.949 18.844 13.453 1 97.44 36 ASN B N 1
ATOM 1369 C CA . ASN B 1 36 ? -5.742 18.5 14.852 1 97.44 36 ASN B CA 1
ATOM 1370 C C . ASN B 1 36 ? -5.441 17 15.016 1 97.44 36 ASN B C 1
ATOM 1372 O O . ASN B 1 36 ? -6.039 16.328 15.852 1 97.44 36 ASN B O 1
ATOM 1376 N N . GLY B 1 37 ? -4.668 16.438 14.156 1 98.25 37 GLY B N 1
ATOM 1377 C CA . GLY B 1 37 ? -4.195 15.07 14.289 1 98.25 37 GLY B CA 1
ATOM 1378 C C . GLY B 1 37 ? -5.137 14.047 13.672 1 98.25 37 GLY B C 1
ATOM 1379 O O . GLY B 1 37 ? -4.992 12.844 13.898 1 98.25 37 GLY B O 1
ATOM 1380 N N . THR B 1 38 ? -6.156 14.57 12.961 1 98.75 38 THR B N 1
ATOM 1381 C CA . THR B 1 38 ? -7.098 13.672 12.297 1 98.75 38 THR B CA 1
ATOM 1382 C C . THR B 1 38 ? -7.207 14 10.812 1 98.75 38 THR B C 1
ATOM 1384 O O . THR B 1 38 ? -6.906 15.125 10.398 1 98.75 38 THR B O 1
ATOM 1387 N N . ALA B 1 39 ? -7.555 13.039 10.023 1 98.81 39 ALA B N 1
ATOM 1388 C CA . ALA B 1 39 ? -7.848 13.219 8.602 1 98.81 39 ALA B CA 1
ATOM 1389 C C . ALA B 1 39 ? -8.961 12.281 8.148 1 98.81 39 ALA B C 1
ATOM 1391 O O . ALA B 1 39 ? -9.062 11.148 8.625 1 98.81 39 ALA B O 1
ATOM 1392 N N . GLN B 1 40 ? -9.797 12.766 7.324 1 98.94 40 GLN B N 1
ATOM 1393 C CA . GLN B 1 40 ? -10.859 11.977 6.711 1 98.94 40 GLN B CA 1
ATOM 1394 C C . GLN B 1 40 ? -10.852 12.125 5.191 1 98.94 40 GLN B C 1
ATOM 1396 O O . GLN B 1 40 ? -10.648 13.227 4.672 1 98.94 40 GLN B O 1
ATOM 1401 N N . ALA B 1 41 ? -11.141 11.07 4.492 1 98.94 41 ALA B N 1
ATOM 1402 C CA . ALA B 1 41 ? -11.234 11.086 3.037 1 98.94 41 ALA B CA 1
ATOM 1403 C C . ALA B 1 41 ? -12.297 10.102 2.545 1 98.94 41 ALA B C 1
ATOM 1405 O O . ALA B 1 41 ? -12.766 9.258 3.305 1 98.94 41 ALA B O 1
ATOM 1406 N N . GLU B 1 42 ? -12.68 10.227 1.361 1 98.94 42 GLU B N 1
ATOM 1407 C CA . GLU B 1 42 ? -13.633 9.312 0.742 1 98.94 42 GLU B CA 1
ATOM 1408 C C . GLU B 1 42 ? -13.211 8.945 -0.677 1 98.94 42 GLU B C 1
ATOM 1410 O O . GLU B 1 42 ? -12.453 9.688 -1.312 1 98.94 42 GLU B O 1
ATOM 1415 N N . LEU B 1 43 ? -13.742 7.844 -1.116 1 98.94 43 LEU B N 1
ATOM 1416 C CA . LEU B 1 43 ? -13.43 7.324 -2.443 1 98.94 43 LEU B CA 1
ATOM 1417 C C . LEU B 1 43 ? -14.57 6.453 -2.965 1 98.94 43 LEU B C 1
ATOM 1419 O O . LEU B 1 43 ? -15.07 5.578 -2.25 1 98.94 43 LEU B O 1
ATOM 1423 N N . LYS B 1 44 ? -15.039 6.727 -4.09 1 98.94 44 LYS B N 1
ATOM 1424 C CA . LYS B 1 44 ? -15.883 5.777 -4.809 1 98.94 44 LYS B CA 1
ATOM 1425 C C . LYS B 1 44 ? -15.039 4.73 -5.535 1 98.94 44 LYS B C 1
ATOM 1427 O O . LYS B 1 44 ? -14.195 5.074 -6.363 1 98.94 44 LYS B O 1
ATOM 1432 N N . VAL B 1 45 ? -15.297 3.465 -5.219 1 98.94 45 VAL B N 1
ATOM 1433 C CA . VAL B 1 45 ? -14.492 2.383 -5.777 1 98.94 45 VAL B CA 1
ATOM 1434 C C . VAL B 1 45 ? -14.828 2.207 -7.258 1 98.94 45 VAL B C 1
ATOM 1436 O O . VAL B 1 45 ? -15.977 1.971 -7.621 1 98.94 45 VAL B O 1
ATOM 1439 N N . GLU B 1 46 ? -13.852 2.385 -8.062 1 98.88 46 GLU B N 1
ATOM 1440 C CA . GLU B 1 46 ? -13.93 2.148 -9.5 1 98.88 46 GLU B CA 1
ATOM 1441 C C . GLU B 1 46 ? -12.938 1.08 -9.945 1 98.88 46 GLU B C 1
ATOM 1443 O O . GLU B 1 46 ? -12.188 0.544 -9.125 1 98.88 46 GLU B O 1
ATOM 1448 N N . GLU B 1 47 ? -12.961 0.714 -11.195 1 98.75 47 GLU B N 1
ATOM 1449 C CA . GLU B 1 47 ? -12.148 -0.387 -11.711 1 98.75 47 GLU B CA 1
ATOM 1450 C C . GLU B 1 47 ? -10.672 -0.186 -11.391 1 98.75 47 GLU B C 1
ATOM 1452 O O . GLU B 1 47 ? -9.984 -1.132 -11.008 1 98.75 47 GLU B O 1
ATOM 1457 N N . GLU B 1 48 ? -10.141 1.058 -11.516 1 98.81 48 GLU B N 1
ATOM 1458 C CA . GLU B 1 48 ? -8.719 1.327 -11.32 1 98.81 48 GLU B CA 1
ATOM 1459 C C . GLU B 1 48 ? -8.328 1.175 -9.852 1 98.81 48 GLU B C 1
ATOM 1461 O O . GLU B 1 48 ? -7.148 1.271 -9.5 1 98.81 48 GLU B O 1
ATOM 1466 N N . HIS B 1 49 ? -9.336 0.935 -8.977 1 98.94 49 HIS B N 1
ATOM 1467 C CA . HIS B 1 49 ? -9.07 0.789 -7.555 1 98.94 49 HIS B CA 1
ATOM 1468 C C . HIS B 1 49 ? -9.148 -0.673 -7.125 1 98.94 49 HIS B C 1
ATOM 1470 O O . HIS B 1 49 ? -9.008 -0.985 -5.941 1 98.94 49 HIS B O 1
ATOM 1476 N N . THR B 1 50 ? -9.422 -1.593 -8.047 1 98.81 50 THR B N 1
ATOM 1477 C CA . THR B 1 50 ? -9.766 -2.961 -7.676 1 98.81 50 THR B CA 1
ATOM 1478 C C . THR B 1 50 ? -8.68 -3.932 -8.133 1 98.81 50 THR B C 1
ATOM 1480 O O . THR B 1 50 ? -7.785 -3.559 -8.891 1 98.81 50 THR B O 1
ATOM 1483 N N . ASN B 1 51 ? -8.703 -5.094 -7.492 1 97.5 51 ASN B N 1
ATOM 1484 C CA . ASN B 1 51 ? -7.969 -6.234 -8.039 1 97.5 51 ASN B CA 1
ATOM 1485 C C . ASN B 1 51 ? -8.727 -6.895 -9.18 1 97.5 51 ASN B C 1
ATOM 1487 O O . ASN B 1 51 ? -9.797 -6.422 -9.578 1 97.5 51 ASN B O 1
ATOM 1491 N N . VAL B 1 52 ? -8.156 -7.973 -9.695 1 93.69 52 VAL B N 1
ATOM 1492 C CA . VAL B 1 52 ? -8.695 -8.602 -10.898 1 93.69 52 VAL B CA 1
ATOM 1493 C C . VAL B 1 52 ? -10.062 -9.211 -10.602 1 93.69 52 VAL B C 1
ATOM 1495 O O . VAL B 1 52 ? -10.852 -9.461 -11.516 1 93.69 52 VAL B O 1
ATOM 1498 N N . MET B 1 53 ? -10.344 -9.453 -9.312 1 94.12 53 MET B N 1
ATOM 1499 C CA . MET B 1 53 ? -11.625 -10.039 -8.93 1 94.12 53 MET B CA 1
ATOM 1500 C C . MET B 1 53 ? -12.672 -8.961 -8.688 1 94.12 53 MET B C 1
ATOM 1502 O O . MET B 1 53 ? -13.812 -9.258 -8.336 1 94.12 53 MET B O 1
ATOM 1506 N N . GLY B 1 54 ? -12.32 -7.707 -8.805 1 96.94 54 GLY B N 1
ATOM 1507 C CA . GLY B 1 54 ? -13.273 -6.617 -8.711 1 96.94 54 GLY B CA 1
ATOM 1508 C C . GLY B 1 54 ? -13.438 -6.09 -7.297 1 96.94 54 GLY B C 1
ATOM 1509 O O . GLY B 1 54 ? -14.336 -5.285 -7.031 1 96.94 54 GLY B O 1
ATOM 1510 N N . GLY B 1 55 ? -12.672 -6.547 -6.414 1 98.19 55 GLY B N 1
ATOM 1511 C CA . GLY B 1 55 ? -12.68 -6.043 -5.051 1 98.19 55 GLY B CA 1
ATOM 1512 C C . GLY B 1 55 ? -11.648 -4.949 -4.812 1 98.19 55 GLY B C 1
ATOM 1513 O O . GLY B 1 55 ? -10.648 -4.863 -5.531 1 98.19 55 GLY B O 1
ATOM 1514 N N . LEU B 1 56 ? -11.961 -4.098 -3.812 1 98.88 56 LEU B N 1
ATOM 1515 C CA . LEU B 1 56 ? -10.984 -3.088 -3.426 1 98.88 56 LEU B CA 1
ATOM 1516 C C . LEU B 1 56 ? -9.609 -3.721 -3.207 1 98.88 56 LEU B C 1
ATOM 1518 O O . LEU B 1 56 ? -9.477 -4.656 -2.416 1 98.88 56 LEU B O 1
ATOM 1522 N N . HIS B 1 57 ? -8.664 -3.213 -3.963 1 98.94 57 HIS B N 1
ATOM 1523 C CA . HIS B 1 57 ? -7.332 -3.805 -3.973 1 98.94 57 HIS B CA 1
ATOM 1524 C C . HIS B 1 57 ? -6.668 -3.689 -2.605 1 98.94 57 HIS B C 1
ATOM 1526 O O . HIS B 1 57 ? -6.676 -2.619 -1.996 1 98.94 57 HIS B O 1
ATOM 1532 N N . GLY B 1 58 ? -6 -4.727 -2.094 1 98.81 58 GLY B N 1
ATOM 1533 C CA . GLY B 1 58 ? -5.301 -4.711 -0.819 1 98.81 58 GLY B CA 1
ATOM 1534 C C . GLY B 1 58 ? -4.184 -3.686 -0.765 1 98.81 58 GLY B C 1
ATOM 1535 O O . GLY B 1 58 ? -4.027 -2.984 0.236 1 98.81 58 GLY B O 1
ATOM 1536 N N . GLY B 1 59 ? -3.375 -3.639 -1.851 1 98.88 59 GLY B N 1
ATOM 1537 C CA . GLY B 1 59 ? -2.312 -2.648 -1.94 1 98.88 59 GLY B CA 1
ATOM 1538 C C . GLY B 1 59 ? -2.822 -1.221 -1.881 1 98.88 59 GLY B C 1
ATOM 1539 O O . GLY B 1 59 ? -2.199 -0.359 -1.257 1 98.88 59 GLY B O 1
ATOM 1540 N N . LEU B 1 60 ? -3.973 -0.935 -2.533 1 98.94 60 LEU B N 1
ATOM 1541 C CA . LEU B 1 60 ? -4.555 0.399 -2.445 1 98.94 60 LEU B CA 1
ATOM 1542 C C . LEU B 1 60 ? -5.008 0.699 -1.02 1 98.94 60 LEU B C 1
ATOM 1544 O O . LEU B 1 60 ? -4.801 1.806 -0.518 1 98.94 60 LEU B O 1
ATOM 1548 N N . SER B 1 61 ? -5.637 -0.267 -0.369 1 98.94 61 SER B N 1
ATOM 1549 C CA . SER B 1 61 ? -6.031 -0.087 1.023 1 98.94 61 SER B CA 1
ATOM 1550 C C . SER B 1 61 ? -4.832 0.275 1.896 1 98.94 61 SER B C 1
ATOM 1552 O O . SER B 1 61 ? -4.902 1.207 2.699 1 98.94 61 SER B O 1
ATOM 1554 N N . ALA B 1 62 ? -3.725 -0.448 1.715 1 98.94 62 ALA B N 1
ATOM 1555 C CA . ALA B 1 62 ? -2.512 -0.146 2.473 1 98.94 62 ALA B CA 1
ATOM 1556 C C . ALA B 1 62 ? -1.992 1.25 2.143 1 98.94 62 ALA B C 1
ATOM 1558 O O . ALA B 1 62 ? -1.492 1.957 3.02 1 98.94 62 ALA B O 1
ATOM 1559 N N . THR B 1 63 ? -2.064 1.633 0.882 1 98.94 63 THR B N 1
ATOM 1560 C CA . THR B 1 63 ? -1.643 2.963 0.457 1 98.94 63 THR B CA 1
ATOM 1561 C C . THR B 1 63 ? -2.502 4.039 1.116 1 98.94 63 THR B C 1
ATOM 1563 O O . THR B 1 63 ? -1.987 5.074 1.543 1 98.94 63 THR B O 1
ATOM 1566 N N . LEU B 1 64 ? -3.832 3.799 1.191 1 98.94 64 LEU B N 1
ATOM 1567 C CA . LEU B 1 64 ? -4.723 4.734 1.872 1 98.94 64 LEU B CA 1
ATOM 1568 C C . LEU B 1 64 ? -4.363 4.852 3.348 1 98.94 64 LEU B C 1
ATOM 1570 O O . LEU B 1 64 ? -4.32 5.957 3.895 1 98.94 64 LEU B O 1
ATOM 1574 N N . VAL B 1 65 ? -4.109 3.723 3.996 1 99 65 VAL B N 1
ATOM 1575 C CA . VAL B 1 65 ? -3.672 3.744 5.387 1 99 65 VAL B CA 1
ATOM 1576 C C . VAL B 1 65 ? -2.408 4.59 5.52 1 99 65 VAL B C 1
ATOM 1578 O O . VAL B 1 65 ? -2.322 5.457 6.391 1 99 65 VAL B O 1
ATOM 1581 N N . ASP B 1 66 ? -1.429 4.363 4.688 1 98.94 66 ASP B N 1
ATOM 1582 C CA . ASP B 1 66 ? -0.148 5.066 4.68 1 98.94 66 ASP B CA 1
ATOM 1583 C C . ASP B 1 66 ? -0.347 6.57 4.527 1 98.94 66 ASP B C 1
ATOM 1585 O O . ASP B 1 66 ? 0.073 7.352 5.387 1 98.94 66 ASP B O 1
ATOM 1589 N N . CYS B 1 67 ? -1.05 6.992 3.512 1 98.81 67 CYS B N 1
ATOM 1590 C CA . CYS B 1 67 ? -1.112 8.398 3.127 1 98.81 67 CYS B CA 1
ATOM 1591 C C . CYS B 1 67 ? -2.031 9.18 4.062 1 98.81 67 CYS B C 1
ATOM 1593 O O . CYS B 1 67 ? -1.639 10.219 4.598 1 98.81 67 CYS B O 1
ATOM 1595 N N . ILE B 1 68 ? -3.217 8.664 4.332 1 98.88 68 ILE B N 1
ATOM 1596 C CA . ILE B 1 68 ? -4.191 9.453 5.074 1 98.88 68 ILE B CA 1
ATOM 1597 C C . ILE B 1 68 ? -3.752 9.586 6.531 1 98.88 68 ILE B C 1
ATOM 1599 O O . ILE B 1 68 ? -3.959 10.625 7.16 1 98.88 68 ILE B O 1
ATOM 1603 N N . SER B 1 69 ? -3.113 8.523 7.098 1 98.81 69 SER B N 1
ATOM 1604 C CA . SER B 1 69 ? -2.57 8.664 8.445 1 98.81 69 SER B CA 1
ATOM 1605 C C . SER B 1 69 ? -1.419 9.664 8.477 1 98.81 69 SER B C 1
ATOM 1607 O O . SER B 1 69 ? -1.262 10.406 9.445 1 98.81 69 SER B O 1
ATOM 1609 N N . SER B 1 70 ? -0.579 9.672 7.445 1 98.25 70 SER B N 1
ATOM 1610 C CA . SER B 1 70 ? 0.523 10.625 7.391 1 98.25 70 SER B CA 1
ATOM 1611 C C . SER B 1 70 ? 0.009 12.062 7.375 1 98.25 70 SER B C 1
ATOM 1613 O O . SER B 1 70 ? 0.599 12.945 8 1 98.25 70 SER B O 1
ATOM 1615 N N . TYR B 1 71 ? -1.115 12.312 6.707 1 97.81 71 TYR B N 1
ATOM 1616 C CA . TYR B 1 71 ? -1.685 13.656 6.652 1 97.81 71 TYR B CA 1
ATOM 1617 C C . TYR B 1 71 ? -2.279 14.047 8 1 97.81 71 TYR B C 1
ATOM 1619 O O . TYR B 1 71 ? -2.189 15.211 8.406 1 97.81 71 TYR B O 1
ATOM 1627 N N . ALA B 1 72 ? -2.936 13.055 8.648 1 98.38 72 ALA B N 1
ATOM 1628 C CA . ALA B 1 72 ? -3.389 13.312 10.016 1 98.38 72 ALA B CA 1
ATOM 1629 C C . ALA B 1 72 ? -2.234 13.773 10.898 1 98.38 72 ALA B C 1
ATOM 1631 O O . ALA B 1 72 ? -2.355 14.773 11.617 1 98.38 72 ALA B O 1
ATOM 1632 N N . LEU B 1 73 ? -1.129 13.102 10.805 1 98.19 73 LEU B N 1
ATOM 1633 C CA . LEU B 1 73 ? 0.031 13.406 11.633 1 98.19 73 LEU B CA 1
ATOM 1634 C C . LEU B 1 73 ? 0.536 14.82 11.352 1 98.19 73 LEU B C 1
ATOM 1636 O O . LEU B 1 73 ? 0.897 15.547 12.281 1 98.19 73 LEU B O 1
ATOM 1640 N N . LEU B 1 74 ? 0.554 15.203 10.07 1 96.62 74 LEU B N 1
ATOM 1641 C CA . LEU B 1 74 ? 1.028 16.531 9.695 1 96.62 74 LEU B CA 1
ATOM 1642 C C . LEU B 1 74 ? 0.189 17.625 10.367 1 96.62 74 LEU B C 1
ATOM 1644 O O . LEU B 1 74 ? 0.686 18.719 10.641 1 96.62 74 LEU B O 1
ATOM 1648 N N . SER B 1 75 ? -1.07 17.328 10.672 1 96.94 75 SER B N 1
ATOM 1649 C CA . SER B 1 75 ? -1.966 18.328 11.258 1 96.94 75 SER B CA 1
ATOM 1650 C C . SER B 1 75 ? -1.941 18.266 12.781 1 96.94 75 SER B C 1
ATOM 1652 O O . SER B 1 75 ? -2.623 19.047 13.445 1 96.94 75 SER B O 1
ATOM 1654 N N . ASP B 1 76 ? -1.258 17.25 13.336 1 97 76 ASP B N 1
ATOM 1655 C CA . ASP B 1 76 ? -1.129 17.125 14.789 1 97 76 ASP B CA 1
ATOM 1656 C C . ASP B 1 76 ? -0.215 18.203 15.352 1 97 76 ASP B C 1
ATOM 1658 O O . ASP B 1 76 ? 0.776 18.594 14.727 1 97 76 ASP B O 1
ATOM 1662 N N . LYS B 1 77 ? -0.453 18.641 16.609 1 94.31 77 LYS B N 1
ATOM 1663 C CA . LYS B 1 77 ? 0.342 19.672 17.25 1 94.31 77 LYS B CA 1
ATOM 1664 C C . LYS B 1 77 ? 1.81 19.266 17.344 1 94.31 77 LYS B C 1
ATOM 1666 O O . LYS B 1 77 ? 2.699 20.125 17.312 1 94.31 77 LYS B O 1
ATOM 1671 N N . ASN B 1 78 ? 2.037 18 17.516 1 91.75 78 ASN B N 1
ATOM 1672 C CA . ASN B 1 78 ? 3.404 17.516 17.656 1 91.75 78 ASN B CA 1
ATOM 1673 C C . ASN B 1 78 ? 3.932 16.953 16.328 1 91.75 78 ASN B C 1
ATOM 1675 O O . ASN B 1 78 ? 5.008 16.359 16.297 1 91.75 78 ASN B O 1
ATOM 1679 N N . GLY B 1 79 ? 2.979 17.062 15.469 1 91.38 79 GLY B N 1
ATOM 1680 C CA . GLY B 1 79 ? 3.377 16.719 14.109 1 91.38 79 GLY B CA 1
ATOM 1681 C C . GLY B 1 79 ? 3.779 17.938 13.297 1 91.38 79 GLY B C 1
ATOM 1682 O O . GLY B 1 79 ? 4.336 18.891 13.828 1 91.38 79 GLY B O 1
ATOM 1683 N N . GLY B 1 80 ? 3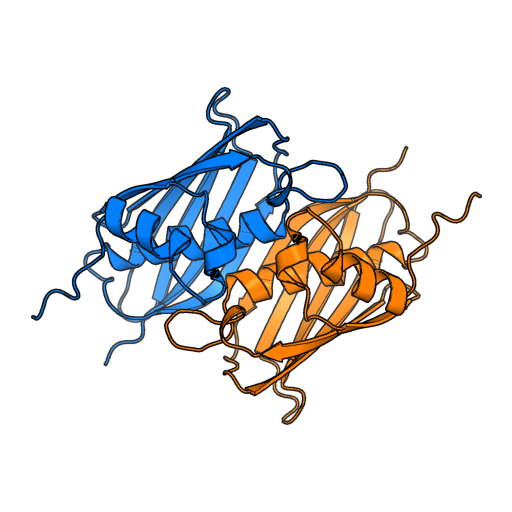.748 18 11.93 1 86 80 GLY B N 1
ATOM 1684 C CA . GLY B 1 80 ? 3.992 19.172 11.109 1 86 80 GLY B CA 1
ATOM 1685 C C . GLY B 1 80 ? 5.367 19.172 10.469 1 86 80 GLY B C 1
ATOM 1686 O O . GLY B 1 80 ? 5.816 20.203 9.961 1 86 80 GLY B O 1
ATOM 1687 N N . THR B 1 81 ? 6.031 18.172 10.758 1 90 81 THR B N 1
ATOM 1688 C CA . THR B 1 81 ? 7.336 18.031 10.117 1 90 81 THR B CA 1
ATOM 1689 C C . THR B 1 81 ? 7.402 16.734 9.312 1 90 81 THR B C 1
ATOM 1691 O O . THR B 1 81 ? 6.48 15.922 9.367 1 90 81 THR B O 1
ATOM 1694 N N . ALA B 1 82 ? 8.43 16.609 8.523 1 92.88 82 ALA B N 1
ATOM 1695 C CA . ALA B 1 82 ? 8.617 15.406 7.723 1 92.88 82 ALA B CA 1
ATOM 1696 C C . ALA B 1 82 ? 8.742 14.172 8.609 1 92.88 82 ALA B C 1
ATOM 1698 O O . ALA B 1 82 ? 9.281 14.25 9.711 1 92.88 82 ALA B O 1
ATOM 1699 N N . SER B 1 83 ? 8.156 13.18 8.234 1 97.06 83 SER B N 1
ATOM 1700 C CA . SER B 1 83 ? 8.227 11.891 8.922 1 97.06 83 SER B CA 1
ATOM 1701 C C . SER B 1 83 ? 8.344 10.742 7.922 1 97.06 83 SER B C 1
ATOM 1703 O O . SER B 1 83 ? 8.055 10.906 6.734 1 97.06 83 SER B O 1
ATOM 1705 N N . VAL B 1 84 ? 8.883 9.594 8.383 1 97.94 84 VAL B N 1
ATOM 1706 C CA . VAL B 1 84 ? 9.008 8.422 7.523 1 97.94 84 VAL B CA 1
ATOM 1707 C C . VAL B 1 84 ? 8.414 7.203 8.227 1 97.94 84 VAL B C 1
ATOM 1709 O O . VAL B 1 84 ? 8.406 7.133 9.453 1 97.94 84 VAL B O 1
ATOM 1712 N N . SER B 1 85 ? 7.887 6.34 7.414 1 98.69 85 SER B N 1
ATOM 1713 C CA . SER B 1 85 ? 7.254 5.145 7.961 1 98.69 85 SER B CA 1
ATOM 1714 C C . SER B 1 85 ? 8.281 4.223 8.609 1 98.69 85 SER B C 1
ATOM 1716 O O . SER B 1 85 ? 9.367 4.02 8.062 1 98.69 85 SER B O 1
ATOM 1718 N N . VAL B 1 86 ? 7.906 3.627 9.727 1 98.88 86 VAL B N 1
ATOM 1719 C CA . VAL B 1 86 ? 8.695 2.602 10.406 1 98.88 86 VAL B CA 1
ATOM 1720 C C . VAL B 1 86 ? 7.977 1.257 10.312 1 98.88 86 VAL B C 1
ATOM 1722 O O . VAL B 1 86 ? 8.609 0.222 10.094 1 98.88 86 VAL B O 1
ATOM 1725 N N . ASP B 1 87 ? 6.629 1.343 10.539 1 98.94 87 ASP B N 1
ATOM 1726 C CA . ASP B 1 87 ? 5.809 0.135 10.516 1 98.94 87 ASP B CA 1
ATOM 1727 C C . ASP B 1 87 ? 4.387 0.443 10.047 1 98.94 87 ASP B C 1
ATOM 1729 O O . ASP B 1 87 ? 3.795 1.444 10.461 1 98.94 87 ASP B O 1
ATOM 1733 N N . LEU B 1 88 ? 3.889 -0.36 9.203 1 98.94 88 LEU B N 1
ATOM 1734 C CA . LEU B 1 88 ? 2.527 -0.259 8.688 1 98.94 88 LEU B CA 1
ATOM 1735 C C . LEU B 1 88 ? 1.837 -1.619 8.711 1 98.94 88 LEU B C 1
ATOM 1737 O O . LEU B 1 88 ? 2.34 -2.584 8.133 1 98.94 88 LEU B O 1
ATOM 1741 N N . HIS B 1 89 ? 0.729 -1.689 9.422 1 99 89 HIS B N 1
ATOM 1742 C CA . HIS B 1 89 ? -0.041 -2.922 9.555 1 99 89 HIS B CA 1
ATOM 1743 C C . HIS B 1 89 ? -1.481 -2.725 9.094 1 99 89 HIS B C 1
ATOM 1745 O O . HIS B 1 89 ? -2.16 -1.8 9.547 1 99 89 HIS B O 1
A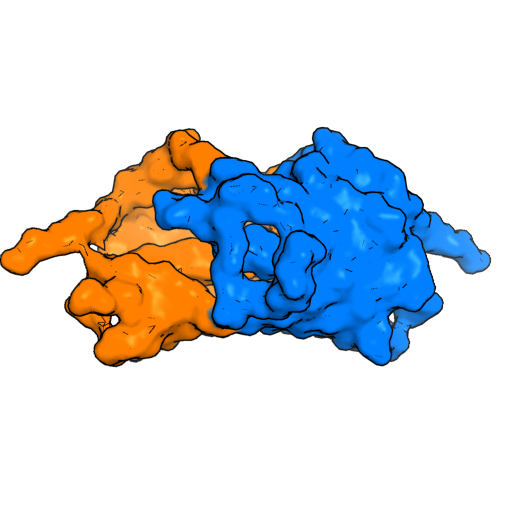TOM 1751 N N . THR B 1 90 ? -1.949 -3.545 8.203 1 98.94 90 THR B N 1
ATOM 1752 C CA . THR B 1 90 ? -3.307 -3.473 7.676 1 98.94 90 THR B CA 1
ATOM 1753 C C . THR B 1 90 ? -4.027 -4.809 7.852 1 98.94 90 THR B C 1
ATOM 1755 O O . THR B 1 90 ? -3.512 -5.852 7.453 1 98.94 90 THR B O 1
ATOM 1758 N N . THR B 1 91 ? -5.152 -4.809 8.484 1 99 91 THR B N 1
ATOM 1759 C CA . THR B 1 91 ? -6.035 -5.961 8.625 1 99 91 THR B CA 1
ATOM 1760 C C . THR B 1 91 ? -7.254 -5.824 7.715 1 99 91 THR B C 1
ATOM 1762 O O . THR B 1 91 ? -7.938 -4.797 7.734 1 99 91 THR B O 1
ATOM 1765 N N . TYR B 1 92 ? -7.488 -6.82 6.918 1 98.94 92 TYR B N 1
ATOM 1766 C CA . TYR B 1 92 ? -8.578 -6.816 5.949 1 98.94 92 TYR B CA 1
ATOM 1767 C C . TYR B 1 92 ? -9.75 -7.656 6.441 1 98.94 92 TYR B C 1
ATOM 1769 O O . TYR B 1 92 ? -9.648 -8.883 6.52 1 98.94 92 TYR B O 1
ATOM 1777 N N . LEU B 1 93 ? -10.844 -7 6.699 1 98.88 93 LEU B N 1
ATOM 1778 C CA . LEU B 1 93 ? -11.953 -7.664 7.371 1 98.88 93 LEU B CA 1
ATOM 1779 C C . LEU B 1 93 ? -13.055 -8.016 6.383 1 98.88 93 LEU B C 1
ATOM 1781 O O . LEU B 1 93 ? -13.688 -9.07 6.496 1 98.88 93 LEU B O 1
ATOM 1785 N N . LYS B 1 94 ? -13.367 -7.125 5.535 1 98.62 94 LYS B N 1
ATOM 1786 C CA . LYS B 1 94 ? -14.398 -7.266 4.512 1 98.62 94 LYS B CA 1
ATOM 1787 C C . LYS B 1 94 ? -14.008 -6.535 3.23 1 98.62 94 LYS B C 1
ATOM 1789 O O . LYS B 1 94 ? -13.227 -5.586 3.266 1 98.62 94 LYS B O 1
ATOM 1794 N N . GLY B 1 95 ? -14.555 -7.008 2.053 1 98.44 95 GLY B N 1
ATOM 1795 C CA . GLY B 1 95 ? -14.25 -6.391 0.773 1 98.44 95 GLY B CA 1
ATOM 1796 C C . GLY B 1 95 ? -15.211 -5.277 0.401 1 98.44 95 GLY B C 1
ATOM 1797 O O . GLY B 1 95 ? -16.281 -5.152 0.998 1 98.44 95 GLY B O 1
ATOM 1798 N N . ALA B 1 96 ? -14.797 -4.387 -0.464 1 98.75 96 ALA B N 1
ATOM 1799 C CA . ALA B 1 96 ? -15.656 -3.445 -1.181 1 98.75 96 ALA B CA 1
ATOM 1800 C C . ALA B 1 96 ? -15.609 -3.693 -2.686 1 98.75 96 ALA B C 1
ATOM 1802 O O . ALA B 1 96 ? -14.609 -4.195 -3.205 1 98.75 96 ALA B O 1
ATOM 1803 N N . LYS B 1 97 ? -16.641 -3.428 -3.346 1 98.5 97 LYS B N 1
ATOM 1804 C CA . LYS B 1 97 ? -16.734 -3.688 -4.777 1 98.5 97 LYS B CA 1
ATOM 1805 C C . LYS B 1 97 ? -16.922 -2.391 -5.562 1 98.5 97 LYS B C 1
ATOM 1807 O O . LYS B 1 97 ? -17.172 -1.336 -4.973 1 98.5 97 LYS B O 1
ATOM 1812 N N . ILE B 1 98 ? -16.781 -2.545 -6.855 1 98.75 98 ILE B N 1
ATOM 1813 C CA . ILE B 1 98 ? -16.984 -1.408 -7.746 1 98.75 98 ILE B CA 1
ATOM 1814 C C . ILE B 1 98 ? -18.359 -0.798 -7.48 1 98.75 98 ILE B C 1
ATOM 1816 O O . ILE B 1 98 ? -19.359 -1.518 -7.395 1 98.75 98 ILE B O 1
ATOM 1820 N N . GLY B 1 99 ? -18.344 0.477 -7.316 1 98.81 99 GLY B N 1
ATOM 1821 C CA . GLY B 1 99 ? -19.578 1.188 -7.035 1 98.81 99 GLY B CA 1
ATOM 1822 C C . GLY B 1 99 ? -19.75 1.562 -5.574 1 98.81 99 GLY B C 1
ATOM 1823 O O . GLY B 1 99 ? -20.469 2.506 -5.246 1 98.81 99 GLY B O 1
ATOM 1824 N N . ASP B 1 100 ? -19.125 0.819 -4.641 1 98.88 100 ASP B N 1
ATOM 1825 C CA . ASP B 1 100 ? -19.141 1.168 -3.223 1 98.88 100 ASP B CA 1
ATOM 1826 C C . ASP B 1 100 ? -18.438 2.5 -2.969 1 98.88 100 ASP B C 1
ATOM 1828 O O . ASP B 1 100 ? -17.516 2.861 -3.689 1 98.88 100 ASP B O 1
ATOM 1832 N N . GLU B 1 101 ? -18.922 3.23 -2.039 1 98.94 101 GLU B N 1
ATOM 1833 C CA . GLU B 1 101 ? -18.203 4.375 -1.485 1 98.94 101 GLU B CA 1
ATOM 1834 C C . GLU B 1 101 ? -17.578 4.039 -0.131 1 98.94 101 GLU B C 1
ATOM 1836 O O . GLU B 1 101 ? -18.266 3.504 0.75 1 98.94 101 GLU B O 1
ATOM 1841 N N . ILE B 1 102 ? -16.281 4.395 -0.03 1 98.94 102 ILE B N 1
ATOM 1842 C CA . ILE B 1 102 ? -15.625 4.094 1.234 1 98.94 102 ILE B CA 1
ATOM 1843 C C . ILE B 1 102 ? -15.195 5.391 1.915 1 98.94 102 ILE B C 1
ATOM 1845 O O . ILE B 1 102 ? -14.938 6.395 1.247 1 98.94 102 ILE B O 1
ATOM 1849 N N . LEU B 1 103 ? -15.227 5.328 3.232 1 98.94 103 LEU B N 1
ATOM 1850 C CA . LEU B 1 103 ? -14.75 6.391 4.109 1 98.94 103 LEU B CA 1
ATOM 1851 C C . LEU B 1 103 ? -13.469 5.969 4.82 1 98.94 103 LEU B C 1
ATOM 1853 O O . LEU B 1 103 ? -13.391 4.871 5.375 1 98.94 103 LEU B O 1
ATOM 1857 N N . ILE B 1 104 ? -12.438 6.801 4.738 1 99 104 ILE B N 1
ATOM 1858 C CA . ILE B 1 104 ? -11.164 6.566 5.406 1 99 104 ILE B CA 1
ATOM 1859 C C . ILE B 1 104 ? -11 7.547 6.566 1 99 104 ILE B C 1
ATOM 1861 O O . ILE B 1 104 ? -10.984 8.766 6.363 1 99 104 ILE B O 1
ATOM 1865 N N . ASP B 1 105 ? -10.914 7.027 7.75 1 98.94 105 ASP B N 1
ATOM 1866 C CA . ASP B 1 105 ? -10.719 7.84 8.945 1 98.94 105 ASP B CA 1
ATOM 1867 C C . ASP B 1 105 ? -9.367 7.555 9.586 1 98.94 105 ASP B C 1
ATOM 1869 O O . ASP B 1 105 ? -9.07 6.414 9.953 1 98.94 105 ASP B O 1
ATOM 1873 N N . ALA B 1 106 ? -8.57 8.586 9.727 1 98.94 106 ALA B N 1
ATOM 1874 C CA . ALA B 1 106 ? -7.258 8.445 10.344 1 98.94 106 ALA B CA 1
ATOM 1875 C C . ALA B 1 106 ? -7.145 9.312 11.594 1 98.94 106 ALA B C 1
ATOM 1877 O O . ALA B 1 106 ? -7.684 10.422 11.641 1 98.94 106 ALA B O 1
ATOM 1878 N N . LYS B 1 107 ? -6.441 8.797 12.531 1 98.94 107 LYS B N 1
ATOM 1879 C CA . LYS B 1 107 ? -6.203 9.523 13.773 1 98.94 107 LYS B CA 1
ATOM 1880 C C . LYS B 1 107 ? -4.777 9.305 14.281 1 98.94 107 LYS B C 1
ATOM 1882 O O . LYS B 1 107 ? -4.289 8.172 14.281 1 98.94 107 LYS B O 1
ATOM 1887 N N . THR B 1 108 ? -4.191 10.406 14.734 1 98.88 108 THR B N 1
ATOM 1888 C CA . THR B 1 108 ? -2.945 10.312 15.477 1 98.88 108 THR B CA 1
ATOM 1889 C C . THR B 1 108 ? -3.215 9.969 16.938 1 98.88 108 THR B C 1
ATOM 1891 O O . THR B 1 108 ? -3.723 10.805 17.703 1 98.88 108 THR B O 1
ATOM 1894 N N . ILE B 1 109 ? -2.834 8.734 17.266 1 98.94 109 ILE B N 1
ATOM 1895 C CA . ILE B 1 109 ? -3.086 8.266 18.625 1 98.94 109 ILE B CA 1
ATOM 1896 C C . ILE B 1 109 ? -2.115 8.945 19.594 1 98.94 109 ILE B C 1
ATOM 1898 O O . ILE B 1 109 ? -2.5 9.336 20.703 1 98.94 109 ILE B O 1
ATOM 1902 N N . ARG B 1 110 ? -0.897 9.062 19.141 1 98.5 110 ARG B N 1
ATOM 1903 C CA . ARG B 1 110 ? 0.171 9.68 19.922 1 98.5 110 ARG B CA 1
ATOM 1904 C C . ARG B 1 110 ? 1.301 10.156 19.016 1 98.5 110 ARG B C 1
ATOM 1906 O O . ARG B 1 110 ? 1.679 9.469 18.062 1 98.5 110 ARG B O 1
ATOM 1913 N N . ALA B 1 111 ? 1.729 11.305 19.266 1 97.94 111 ALA B N 1
ATOM 1914 C CA . ALA B 1 111 ? 2.939 11.828 18.641 1 97.94 111 ALA B CA 1
ATOM 1915 C C . ALA B 1 111 ? 3.918 12.359 19.688 1 97.94 111 ALA B C 1
ATOM 1917 O O . ALA B 1 111 ? 3.646 13.359 20.344 1 97.94 111 ALA B O 1
ATOM 1918 N N . GLY B 1 112 ? 4.973 11.602 19.797 1 96.38 112 GLY B N 1
ATOM 1919 C CA . GLY B 1 112 ? 6.02 12.07 20.703 1 96.38 112 GLY B CA 1
ATOM 1920 C C . GLY B 1 112 ? 7.098 12.867 20 1 96.38 112 GLY B C 1
ATOM 1921 O O . GLY B 1 112 ? 6.828 13.539 19 1 96.38 112 GLY B O 1
ATOM 1922 N N . LYS B 1 113 ? 8.312 12.844 20.609 1 94.75 113 LYS B N 1
ATOM 1923 C CA . LYS B 1 113 ? 9.438 13.57 20.031 1 94.75 113 LYS B CA 1
ATOM 1924 C C . LYS B 1 113 ? 9.969 12.852 18.781 1 94.75 113 LYS B C 1
ATOM 1926 O O . LYS B 1 113 ? 10.328 13.492 17.797 1 94.75 113 LYS B O 1
ATOM 1931 N N . THR B 1 114 ? 9.906 11.539 18.859 1 96.69 114 THR B N 1
ATOM 1932 C CA . THR B 1 114 ? 10.602 10.773 17.828 1 96.69 114 THR B CA 1
ATOM 1933 C C . THR B 1 114 ? 9.633 9.883 17.062 1 96.69 114 THR B C 1
ATOM 1935 O O . THR B 1 114 ? 9.75 9.727 15.844 1 96.69 114 THR B O 1
ATOM 1938 N N . LEU B 1 115 ? 8.695 9.328 17.797 1 98.31 115 LEU B N 1
ATOM 1939 C CA . LEU B 1 115 ? 7.781 8.375 17.172 1 98.31 115 LEU B CA 1
ATOM 1940 C C . LEU B 1 115 ? 6.336 8.852 17.297 1 98.31 115 LEU B C 1
ATOM 1942 O O . LEU B 1 115 ? 5.957 9.461 18.297 1 98.31 115 LEU B O 1
ATOM 1946 N N . ALA B 1 116 ? 5.613 8.578 16.25 1 98.75 116 ALA B N 1
ATOM 1947 C CA . ALA B 1 116 ? 4.168 8.781 16.266 1 98.75 116 ALA B CA 1
ATOM 1948 C C . ALA B 1 116 ? 3.434 7.484 15.922 1 98.75 116 ALA B C 1
ATOM 1950 O O . ALA B 1 116 ? 3.938 6.66 15.156 1 98.75 116 ALA B O 1
ATOM 1951 N N . PHE B 1 117 ? 2.291 7.277 16.484 1 98.94 117 PHE B N 1
ATOM 1952 C CA . PHE B 1 117 ? 1.436 6.113 16.297 1 98.94 117 PHE B CA 1
ATOM 1953 C C . PHE B 1 117 ? 0.059 6.527 15.789 1 98.94 117 PHE B C 1
ATOM 1955 O O . PHE B 1 117 ? -0.602 7.375 16.391 1 98.94 117 PHE B O 1
ATOM 1962 N N . LEU B 1 118 ? -0.322 5.988 14.672 1 98.94 118 LEU B N 1
ATOM 1963 C CA . LEU B 1 118 ? -1.571 6.371 14.023 1 98.94 118 LEU B CA 1
ATOM 1964 C C . LEU B 1 118 ? -2.447 5.148 13.766 1 98.94 118 LEU B C 1
ATOM 1966 O O . LEU B 1 118 ? -1.938 4.035 13.633 1 98.94 118 LEU B O 1
ATOM 1970 N N . GLU B 1 119 ? -3.746 5.398 13.688 1 99 119 GLU B N 1
ATOM 1971 C CA . GLU B 1 119 ? -4.723 4.375 13.328 1 99 119 GLU B CA 1
ATOM 1972 C C . GLU B 1 119 ? -5.617 4.848 12.18 1 99 119 GLU B C 1
ATOM 1974 O O . GLU B 1 119 ? -5.902 6.039 12.062 1 99 119 GLU B O 1
ATOM 1979 N N . VAL B 1 120 ? -6.047 3.957 11.359 1 99 120 VAL B N 1
ATOM 1980 C CA . VAL B 1 120 ? -6.926 4.238 10.234 1 99 120 VAL B CA 1
ATOM 1981 C C . VAL B 1 120 ? -8.047 3.197 10.18 1 99 120 VAL B C 1
ATOM 1983 O O . VAL B 1 120 ? -7.801 2.004 10.375 1 99 120 VAL B O 1
ATOM 1986 N N . LEU B 1 121 ? -9.211 3.629 9.992 1 99 121 LEU B N 1
ATOM 1987 C CA . LEU B 1 121 ? -10.359 2.779 9.688 1 99 121 LEU B CA 1
ATOM 1988 C C . LEU B 1 121 ? -10.914 3.092 8.305 1 99 121 LEU B C 1
ATOM 1990 O O . LEU B 1 121 ? -11.156 4.254 7.973 1 99 121 LEU B O 1
ATOM 1994 N N . ILE B 1 122 ? -11.047 2.107 7.477 1 99 122 ILE B N 1
ATOM 1995 C CA . ILE B 1 122 ? -11.758 2.213 6.203 1 99 122 ILE B CA 1
ATOM 1996 C C . ILE B 1 122 ? -13.117 1.528 6.312 1 99 122 ILE B C 1
ATOM 1998 O O . ILE B 1 122 ? -13.195 0.351 6.672 1 99 122 ILE B O 1
ATOM 2002 N N . LYS B 1 123 ? -14.125 2.232 6.031 1 99 123 LYS B N 1
ATOM 2003 C CA . LYS B 1 123 ? -15.492 1.751 6.203 1 99 123 LYS B CA 1
ATOM 2004 C C . LYS B 1 123 ? -16.297 1.89 4.91 1 99 123 LYS B C 1
ATOM 2006 O O . LYS B 1 123 ? -15.992 2.746 4.074 1 99 123 LYS B O 1
ATOM 2011 N N . ASN B 1 124 ? -17.266 1.023 4.762 1 98.94 124 ASN B N 1
ATOM 2012 C CA . ASN B 1 124 ? -18.297 1.253 3.746 1 98.94 124 ASN B CA 1
ATOM 2013 C C . ASN B 1 124 ? -19.219 2.404 4.133 1 98.94 124 ASN B C 1
ATOM 2015 O O . ASN B 1 124 ? -19.828 2.383 5.203 1 98.94 124 ASN B O 1
ATOM 2019 N N . LYS B 1 125 ? -19.312 3.352 3.316 1 98.5 125 LYS B N 1
ATOM 2020 C CA . LYS B 1 125 ? -20.047 4.562 3.668 1 98.5 125 LYS B CA 1
ATOM 2021 C C . LYS B 1 125 ? -21.547 4.273 3.838 1 98.5 125 LYS B C 1
ATOM 2023 O O . LYS B 1 125 ? -22.188 4.805 4.742 1 98.5 125 LYS B O 1
ATOM 2028 N N . ALA B 1 126 ? -22.078 3.461 2.957 1 98.5 126 ALA B N 1
ATOM 2029 C CA . ALA B 1 126 ? -23.516 3.191 2.953 1 98.5 126 ALA B CA 1
ATOM 2030 C C . ALA B 1 126 ? -23.922 2.316 4.141 1 98.5 126 ALA B C 1
ATOM 2032 O O . ALA B 1 126 ? -24.938 2.557 4.781 1 98.5 126 ALA B O 1
ATOM 2033 N N . THR B 1 127 ? -23.141 1.32 4.508 1 98.38 127 THR B N 1
ATOM 2034 C CA . THR B 1 127 ? -23.547 0.331 5.496 1 98.38 127 THR B CA 1
ATOM 2035 C C . THR B 1 127 ? -22.906 0.625 6.852 1 98.38 127 THR B C 1
ATOM 2037 O O . THR B 1 127 ? -23.391 0.15 7.887 1 98.38 127 THR B O 1
ATOM 2040 N N . GLY B 1 128 ? -21.828 1.3 6.871 1 98.56 128 GLY B N 1
ATOM 2041 C CA . GLY B 1 128 ? -21.062 1.525 8.094 1 98.56 128 GLY B CA 1
ATOM 2042 C C . GLY B 1 128 ? -20.156 0.37 8.453 1 98.56 128 GLY B C 1
ATOM 2043 O O . GLY B 1 128 ? -19.422 0.438 9.438 1 98.56 128 GLY B O 1
ATOM 2044 N N . ASP B 1 129 ? -20.078 -0.67 7.594 1 98.81 129 ASP B N 1
ATOM 2045 C CA . ASP B 1 129 ? -19.234 -1.829 7.863 1 98.81 129 ASP B CA 1
ATOM 2046 C C . ASP B 1 129 ? -17.766 -1.439 7.887 1 98.81 129 ASP B C 1
ATOM 2048 O O . ASP B 1 129 ? -17.297 -0.696 7.02 1 98.81 129 ASP B O 1
ATOM 2052 N N . LEU B 1 130 ? -17.078 -1.934 8.953 1 98.94 130 LEU B N 1
ATOM 2053 C CA . LEU B 1 130 ? -15.617 -1.827 8.953 1 98.94 130 LEU B CA 1
ATOM 2054 C C . LEU B 1 130 ? -15 -2.789 7.945 1 98.94 130 LEU B C 1
ATOM 2056 O O . LEU B 1 130 ? -15.227 -3.998 8.016 1 98.94 130 LEU B O 1
ATOM 2060 N N . LEU B 1 131 ? -14.258 -2.25 6.984 1 98.94 131 LEU B N 1
ATOM 2061 C CA . LEU B 1 131 ? -13.688 -3.059 5.914 1 98.94 131 LEU B CA 1
ATOM 2062 C C . LEU B 1 131 ? -12.219 -3.361 6.188 1 98.94 131 LEU B C 1
ATOM 2064 O O . LEU B 1 131 ? -11.758 -4.48 5.961 1 98.94 131 LEU B O 1
ATOM 2068 N N . VAL B 1 132 ? -11.469 -2.363 6.621 1 98.94 132 VAL B N 1
ATOM 2069 C CA . VAL B 1 132 ? -10.031 -2.459 6.824 1 98.94 132 VAL B CA 1
ATOM 2070 C C . VAL B 1 132 ? -9.625 -1.659 8.062 1 98.94 132 VAL B C 1
ATOM 2072 O O . VAL B 1 132 ? -10.141 -0.561 8.289 1 98.94 132 VAL B O 1
ATOM 2075 N N . LYS B 1 133 ? -8.719 -2.193 8.828 1 98.94 133 LYS B N 1
ATOM 2076 C CA . LYS B 1 133 ? -8.055 -1.48 9.922 1 98.94 133 LYS B CA 1
ATOM 2077 C C . LYS B 1 133 ? -6.559 -1.341 9.656 1 98.94 133 LYS B C 1
ATOM 2079 O O . LYS B 1 133 ? -5.914 -2.287 9.203 1 98.94 133 LYS B O 1
ATOM 2084 N N . GLY B 1 134 ? -6.051 -0.178 9.945 1 98.94 134 GLY B N 1
ATOM 2085 C CA . GLY B 1 134 ? -4.625 0.056 9.766 1 98.94 134 GLY B CA 1
ATOM 2086 C C . GLY B 1 134 ? -3.965 0.657 11 1 98.94 134 GLY B C 1
ATOM 2087 O O . GLY B 1 134 ? -4.586 1.437 11.719 1 98.94 134 GLY B O 1
ATOM 2088 N N . SER B 1 135 ? -2.789 0.334 11.258 1 98.94 135 SER B N 1
ATOM 2089 C CA . SER B 1 135 ? -1.891 0.982 12.203 1 98.94 135 SER B CA 1
ATOM 2090 C C . SER B 1 135 ? -0.589 1.407 11.531 1 98.94 135 SER B C 1
ATOM 2092 O O . SER B 1 135 ? -0.049 0.677 10.695 1 98.94 135 SER B O 1
ATOM 2094 N N . HIS B 1 136 ? -0.151 2.539 11.883 1 98.94 136 HIS B N 1
ATOM 2095 C CA . HIS B 1 136 ? 1.001 3.152 11.234 1 98.94 136 HIS B CA 1
ATOM 2096 C C . HIS B 1 136 ? 1.921 3.816 12.258 1 98.94 136 HIS B C 1
ATOM 2098 O O . HIS B 1 136 ? 1.476 4.645 13.047 1 98.94 136 HIS B O 1
ATOM 2104 N N . THR B 1 137 ? 3.139 3.371 12.297 1 98.94 137 THR B N 1
ATOM 2105 C CA . THR B 1 137 ? 4.164 4.02 13.109 1 98.94 137 THR B CA 1
ATOM 2106 C C . THR B 1 137 ? 5.102 4.848 12.234 1 98.94 137 THR B C 1
ATOM 2108 O O . THR B 1 137 ? 5.598 4.363 11.219 1 98.94 137 THR B O 1
ATOM 2111 N N . LYS B 1 138 ? 5.336 6.039 12.656 1 98.75 138 LYS B N 1
ATOM 2112 C CA . LYS B 1 138 ? 6.199 6.934 11.883 1 98.75 138 LYS B CA 1
ATOM 2113 C C . LYS B 1 138 ? 7.316 7.5 12.758 1 98.75 138 LYS B C 1
ATOM 2115 O O . LYS B 1 138 ? 7.109 7.781 13.938 1 98.75 138 LYS B O 1
ATOM 2120 N N . TYR B 1 139 ? 8.469 7.633 12.164 1 98.31 139 TYR B N 1
ATOM 2121 C CA . TYR B 1 139 ? 9.586 8.375 12.734 1 98.31 139 TYR B CA 1
ATOM 2122 C C . TYR B 1 139 ? 9.523 9.844 12.336 1 98.31 139 TYR B C 1
ATOM 2124 O O . TYR B 1 139 ? 9.5 10.18 11.148 1 98.31 139 TYR B O 1
ATOM 2132 N N . ILE B 1 140 ? 9.461 10.711 13.273 1 96.94 140 ILE B N 1
ATOM 2133 C CA . ILE B 1 140 ? 9.375 12.148 13.023 1 96.94 140 ILE B CA 1
ATOM 2134 C C . ILE B 1 140 ? 10.781 12.719 12.828 1 96.94 140 ILE B C 1
ATOM 2136 O O . ILE B 1 140 ? 11.609 12.688 13.742 1 96.94 140 ILE B O 1
ATOM 2140 N N . LEU B 1 141 ? 11.016 13.32 11.594 1 91.25 141 LEU B N 1
ATOM 2141 C CA . LEU B 1 141 ? 12.328 13.859 11.266 1 91.25 141 LEU B CA 1
ATOM 2142 C C . LEU B 1 141 ? 12.5 15.258 11.852 1 91.25 141 LEU B C 1
ATOM 2144 O O . LEU B 1 141 ? 11.742 16.172 11.516 1 91.25 141 LEU B O 1
ATOM 2148 N N . ARG B 1 142 ? 12.977 15.367 13.023 1 80.25 142 ARG B N 1
ATOM 2149 C CA . ARG B 1 142 ? 13.156 16.703 13.602 1 80.25 142 ARG B CA 1
ATOM 2150 C C . ARG B 1 142 ? 14.531 17.266 13.25 1 80.25 142 ARG B C 1
ATOM 2152 O O . ARG B 1 142 ? 15.516 16.531 13.195 1 80.25 142 ARG B O 1
ATOM 2159 N N . SER B 1 143 ? 14.492 18.469 12.617 1 61.91 143 SER B N 1
ATOM 2160 C CA . SER B 1 143 ? 15.734 19.188 12.367 1 61.91 143 SER B CA 1
ATOM 2161 C C . SER B 1 143 ? 16.484 19.469 13.664 1 61.91 143 SER B C 1
ATOM 2163 O O . SER B 1 143 ? 15.875 19.562 14.734 1 61.91 143 SER B O 1
#

InterPro domains:
  IPR003736 Phenylacetic acid degradation-related domain [TIGR00369] (29-126)
  IPR006683 Thioesterase domain [PF03061] (53-126)
  IPR029069 HotDog domain superfamily [SSF54637] (15-139)
  IPR039298 Acyl-coenzyme A thioesterase 13 [PTHR21660] (8-141)

pLDDT: mean 95.69, std 10.52, range [32.28, 99.0]

Nearest PDB structures (foldseek):
  3f5o-assembly1_B  TM=9.687E-01  e=1.592E-17  Homo sapiens
  3gek-assembly2_A  TM=9.122E-01  e=3.049E-08  Lactococcus lactis subsp. lactis Il1403
  2qwz-assembly1_B  TM=8.242E-01  e=1.465E-08  Ruegeria sp. TM1040
  3gek-assembly3_C  TM=9.069E-01  e=8.609E-08  Lactococcus lactis subsp. lactis Il1403
  3gek-assembly1_B  TM=9.031E-01  e=9.151E-08  Lactococcus lactis subsp. lactis Il1403

Organism: Brassicogethes aeneus (NCBI:txid1431903)

Sequence (286 aa):
MTKNMVLSAAQWTKYFQTTKCFEKALQKVKVITVENGTAQAELKVEEEHTNVMGGLHGGLSATLVDCISSYALLSDKNGGTASVSVDLHTTYLKGAKIGDEILIDAKTIRAGKTLAFLEVLIKNKATGDLLVKGSHTKYILRSMTKNMVLSAAQWTKYFQTTKCFEKALQKVKVITVENGTAQAELKVEEEHTNVMGGLHGGLSATLVDCISSYALLSDKNGGTASVSVDLHTTYLKGAKIGDEILIDAKTIRAGKTLAFLEVLIKNKATGDLLVKGSHTKYILRS

Foldseek 3Di:
DPQLDQDFQVRVLVCCCPPPDPSVLVNQKRWDGAAALKTKIKHQDAPSQDDPVFWRDPVSVQVLLVPRNLSSQCRHPLRVADKAWDDKDKDFDAIDGHGWMKMKIKGFPDDDNFKTKMKIWIAGPVPRHTGMIMITMITGDDD/DPQLDQDFQVRVLVCCCPPPDPSVLVNQKRWDGAAALKTKIKHQDAPSQDDPVFWRDPVSVQVLLVPRNLSSQCRHPLRVADKAWDDKDKDFDAIDGHGWMKMKIKGFPDDDNFKTKMKIWIAGPVPRHTGMIMITMITGDDD